Protein AF-A0A7D9DJG1-F1 (afdb_monomer_lite)

pLDDT: mean 78.6, std 22.49, range [24.86, 97.5]

Structure (mmCIF, N/CA/C/O backbone):
data_AF-A0A7D9DJG1-F1
#
_entry.id   AF-A0A7D9DJG1-F1
#
loop_
_atom_site.group_PDB
_atom_site.id
_atom_site.type_symbol
_atom_site.label_atom_id
_atom_site.label_alt_id
_atom_site.label_comp_id
_atom_site.label_asym_id
_atom_site.label_entity_id
_atom_site.label_seq_id
_atom_site.pdbx_PDB_ins_code
_atom_site.Cartn_x
_atom_site.Cartn_y
_atom_site.Cartn_z
_atom_site.occupancy
_atom_site.B_iso_or_equiv
_atom_site.auth_seq_id
_atom_site.auth_comp_id
_atom_site.auth_asym_id
_atom_site.auth_atom_id
_atom_site.pdbx_PDB_model_num
ATOM 1 N N . TYR A 1 1 ? -17.804 -31.575 -12.311 1.00 29.69 1 TYR A N 1
ATOM 2 C CA . TYR A 1 1 ? -19.152 -31.362 -12.869 1.00 29.69 1 TYR A CA 1
ATOM 3 C C . TYR A 1 1 ? -19.314 -29.884 -13.194 1.00 29.69 1 TYR A C 1
ATOM 5 O O . TYR A 1 1 ? -19.499 -29.089 -12.286 1.00 29.69 1 TYR A O 1
ATOM 13 N N . LEU A 1 2 ? -19.119 -29.508 -14.461 1.00 24.89 2 LEU A N 1
ATOM 14 C CA . LEU A 1 2 ? -19.296 -28.140 -14.960 1.00 24.89 2 LEU A CA 1
ATOM 15 C C . LEU A 1 2 ? -20.731 -28.009 -15.484 1.00 24.89 2 LEU A C 1
ATOM 17 O O . LEU A 1 2 ? -21.152 -28.823 -16.303 1.00 24.89 2 LEU A O 1
ATOM 21 N N . LEU A 1 3 ? -21.483 -27.028 -14.983 1.00 26.78 3 LEU A N 1
ATOM 22 C CA . LEU A 1 3 ? -22.824 -26.712 -15.482 1.00 26.78 3 LEU A CA 1
ATOM 23 C C . LEU A 1 3 ? -22.729 -25.879 -16.775 1.00 26.78 3 LEU A C 1
ATOM 25 O O . LEU A 1 3 ? -21.839 -25.031 -16.878 1.00 26.78 3 LEU A O 1
ATOM 29 N N . PRO A 1 4 ? -23.626 -26.092 -17.754 1.00 26.52 4 PRO A N 1
ATOM 30 C CA . PRO A 1 4 ? -23.592 -25.388 -19.031 1.00 26.52 4 PRO A CA 1
ATOM 31 C C . PRO A 1 4 ? -24.077 -23.934 -18.915 1.00 26.52 4 PRO A C 1
ATOM 33 O O . PRO A 1 4 ? -25.038 -23.624 -18.212 1.00 26.52 4 PRO A O 1
ATOM 36 N N . TYR A 1 5 ? -23.406 -23.051 -19.653 1.00 37.41 5 TYR A N 1
ATOM 37 C CA . TYR A 1 5 ? -23.736 -21.635 -19.818 1.00 37.41 5 TYR A CA 1
ATOM 38 C C . TYR A 1 5 ? -24.946 -21.456 -20.750 1.00 37.41 5 TYR A C 1
ATOM 40 O O . TYR A 1 5 ? -24.960 -21.996 -21.855 1.00 37.41 5 TYR A O 1
ATOM 48 N N . VAL A 1 6 ? -25.938 -20.666 -20.324 1.00 30.53 6 VAL A N 1
ATOM 49 C CA . VAL A 1 6 ? -27.094 -20.262 -21.144 1.00 30.53 6 VAL A CA 1
ATOM 50 C C . VAL A 1 6 ? -26.985 -18.756 -21.429 1.00 30.53 6 VAL A C 1
ATOM 52 O O . VAL A 1 6 ? -27.012 -17.969 -20.481 1.00 30.53 6 VAL A O 1
ATOM 55 N N . PRO A 1 7 ? -26.853 -18.315 -22.695 1.00 31.42 7 PRO A N 1
ATOM 56 C CA . PRO A 1 7 ? -26.742 -16.898 -23.016 1.00 31.42 7 PRO A CA 1
ATOM 57 C C . PRO A 1 7 ? -28.102 -16.193 -22.942 1.00 31.42 7 PRO A C 1
ATOM 59 O O . PRO A 1 7 ? -29.083 -16.622 -23.550 1.00 31.42 7 PRO A O 1
ATOM 62 N N . HIS A 1 8 ? -28.143 -15.066 -22.231 1.00 28.67 8 HIS A N 1
ATOM 63 C CA . HIS A 1 8 ? -29.299 -14.175 -22.167 1.00 28.67 8 HIS A CA 1
ATOM 64 C C . HIS A 1 8 ? -29.380 -13.351 -23.465 1.00 28.67 8 HIS A C 1
ATOM 66 O O . HIS A 1 8 ? -28.460 -12.596 -23.780 1.00 28.67 8 HIS A O 1
ATOM 72 N N . LYS A 1 9 ? -30.470 -13.476 -24.234 1.00 29.42 9 LYS A N 1
ATOM 73 C CA . LYS A 1 9 ? -30.751 -12.570 -25.361 1.00 29.42 9 LYS A CA 1
ATOM 74 C C . LYS A 1 9 ? -31.277 -11.243 -24.806 1.00 29.42 9 LYS A C 1
ATOM 76 O O . LYS A 1 9 ? -32.285 -11.237 -24.104 1.00 29.42 9 LYS A O 1
ATOM 81 N N . HIS A 1 10 ? -30.589 -10.143 -25.099 1.00 33.50 10 HIS A N 1
ATOM 82 C CA . HIS A 1 10 ? -31.101 -8.790 -24.886 1.00 33.50 10 HIS A CA 1
ATOM 83 C C . HIS A 1 10 ? -31.910 -8.373 -26.121 1.00 33.50 10 HIS A C 1
ATOM 85 O O . HIS A 1 10 ? -31.351 -8.220 -27.205 1.00 33.50 10 HIS A O 1
ATOM 91 N N . GLU A 1 11 ? -33.221 -8.193 -25.966 1.00 32.31 11 GLU A N 1
ATOM 92 C CA . GLU A 1 11 ? -34.047 -7.502 -26.957 1.00 32.31 11 GLU A CA 1
ATOM 93 C C . GLU A 1 11 ? -33.915 -5.989 -26.740 1.00 32.31 11 GLU A C 1
ATOM 95 O O . GLU A 1 11 ? -34.348 -5.445 -25.725 1.00 32.31 11 GLU A O 1
ATOM 100 N N . ASN A 1 12 ? -33.280 -5.304 -27.692 1.00 34.22 12 ASN A N 1
ATOM 101 C CA . ASN A 1 12 ? -33.187 -3.849 -27.713 1.00 34.22 12 ASN A CA 1
ATOM 102 C C . ASN A 1 12 ? -34.526 -3.256 -28.174 1.00 34.22 12 ASN A C 1
ATOM 104 O O . ASN A 1 12 ? -34.791 -3.190 -29.373 1.00 34.22 12 ASN A O 1
ATOM 108 N N . LYS A 1 13 ? -35.353 -2.777 -27.240 1.00 31.12 13 LYS A N 1
ATOM 109 C CA . LYS A 1 13 ? -36.373 -1.765 -27.548 1.00 31.12 13 LYS A CA 1
ATOM 110 C C . LYS A 1 13 ? -35.755 -0.385 -27.348 1.00 31.12 13 LYS A C 1
ATOM 112 O O . LYS A 1 13 ? -35.479 0.023 -26.225 1.00 31.12 13 LYS A O 1
ATOM 117 N N . ILE A 1 14 ? -35.495 0.296 -28.459 1.00 33.28 14 ILE A N 1
ATOM 118 C CA . ILE A 1 14 ? -35.100 1.704 -28.489 1.00 33.28 14 ILE A CA 1
ATOM 119 C C . ILE A 1 14 ? -36.397 2.511 -28.373 1.00 33.28 14 ILE A C 1
ATOM 121 O O . ILE A 1 14 ? -37.194 2.513 -29.305 1.00 33.28 14 ILE A O 1
ATOM 125 N N . GLU A 1 15 ? -36.633 3.155 -27.23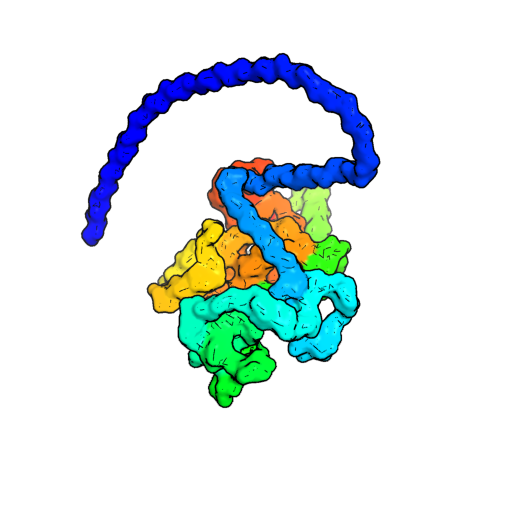1 1.00 34.03 15 GLU A N 1
ATOM 126 C CA . GLU A 1 15 ? -37.648 4.208 -27.122 1.00 34.03 15 GLU A CA 1
ATOM 127 C C . GLU A 1 15 ? -36.984 5.566 -27.378 1.00 34.03 15 GLU A C 1
ATOM 129 O O . GLU A 1 15 ? -35.978 5.911 -26.752 1.00 34.03 15 GLU A O 1
ATOM 134 N N . GLU A 1 16 ? -37.528 6.321 -28.332 1.00 30.03 16 GLU A N 1
ATOM 135 C CA . GLU A 1 16 ? -37.067 7.666 -28.677 1.00 30.03 16 GLU A CA 1
ATOM 136 C C . GLU A 1 16 ? -37.348 8.673 -27.542 1.00 30.03 16 GLU A C 1
ATOM 138 O O . GLU A 1 16 ? -38.399 8.613 -26.892 1.00 30.03 16 GLU A O 1
ATOM 143 N N . PRO A 1 17 ? -36.439 9.632 -27.284 1.00 34.03 17 PRO A N 1
ATOM 144 C CA . PRO A 1 17 ? -36.589 10.570 -26.180 1.00 34.03 17 PRO A CA 1
ATOM 145 C C . PRO A 1 17 ? -37.624 11.661 -26.493 1.00 34.03 17 PRO A C 1
ATOM 147 O O . PRO A 1 17 ? -37.499 12.409 -27.462 1.00 34.03 17 PRO A O 1
ATOM 150 N N . LYS A 1 18 ? -38.621 11.806 -25.610 1.00 31.19 18 LYS A N 1
ATOM 151 C CA . LYS A 1 18 ? -39.582 12.919 -25.626 1.00 31.19 18 LYS A CA 1
ATOM 152 C C . LYS A 1 18 ? -38.880 14.245 -25.316 1.00 31.19 18 LYS A C 1
ATOM 154 O O . LYS A 1 18 ? -38.265 14.400 -24.260 1.00 31.19 18 LYS A O 1
ATOM 159 N N . VAL A 1 19 ? -39.022 15.210 -26.222 1.00 29.33 19 VAL A N 1
ATOM 160 C CA . VAL A 1 19 ? -38.625 16.610 -26.032 1.00 29.33 19 VAL A CA 1
ATOM 161 C C . VAL A 1 19 ? -39.620 17.267 -25.072 1.00 29.33 19 VAL A C 1
ATOM 163 O O . VAL A 1 19 ? -40.818 17.279 -25.337 1.00 29.33 19 VAL A O 1
ATOM 166 N N . LEU A 1 20 ? -39.133 17.787 -23.944 1.00 30.36 20 LEU A N 1
ATOM 167 C CA . LEU A 1 20 ? -39.922 18.599 -23.015 1.00 30.36 20 LEU A CA 1
ATOM 168 C C . LEU A 1 20 ? -39.649 20.079 -23.308 1.00 30.36 20 LEU A C 1
ATOM 170 O O . LEU A 1 20 ? -38.546 20.571 -23.062 1.00 30.36 20 LEU A O 1
ATOM 174 N N . GLU A 1 21 ? -40.649 20.767 -23.858 1.00 27.06 21 GLU A N 1
ATOM 175 C CA . GLU A 1 21 ? -40.646 22.218 -24.053 1.00 27.06 21 GLU A CA 1
ATOM 176 C C . GLU A 1 21 ? -40.625 22.948 -22.701 1.00 27.06 21 GLU A C 1
ATOM 178 O O . GLU A 1 21 ? -41.315 22.570 -21.753 1.00 27.06 21 GLU A O 1
ATOM 183 N N . ARG A 1 22 ? -39.808 24.004 -22.606 1.00 26.47 22 ARG A N 1
ATOM 184 C CA . ARG A 1 22 ? -39.780 24.921 -21.461 1.00 26.47 22 ARG A CA 1
ATOM 185 C C . ARG A 1 22 ? -40.736 26.078 -21.723 1.00 26.47 22 ARG A C 1
ATOM 187 O O . ARG A 1 22 ? -40.461 26.903 -22.590 1.00 26.47 22 ARG A O 1
ATOM 194 N N . THR A 1 23 ? -41.792 26.176 -20.929 1.00 24.86 23 THR A N 1
ATOM 195 C CA . THR A 1 23 ? -42.553 27.413 -20.756 1.00 24.86 23 THR A CA 1
ATOM 196 C C . THR A 1 23 ? -41.739 28.400 -19.917 1.00 24.86 23 THR A C 1
ATOM 198 O O . THR A 1 23 ? -41.127 28.039 -18.909 1.00 24.86 23 THR A O 1
ATOM 201 N N . VAL A 1 24 ? -41.677 29.645 -20.386 1.00 27.38 24 VAL A N 1
ATOM 202 C CA . VAL A 1 24 ? -41.090 30.786 -19.680 1.00 27.38 24 VAL A CA 1
ATOM 203 C C . VAL A 1 24 ? -42.248 31.526 -19.024 1.00 27.38 24 VAL A C 1
ATOM 205 O O . VAL A 1 24 ? -43.113 32.030 -19.731 1.00 27.38 24 VAL A O 1
ATOM 208 N N . GLU A 1 25 ? -42.264 31.587 -17.696 1.00 26.92 25 GLU A N 1
ATOM 209 C CA . GLU A 1 25 ? -43.099 32.536 -16.959 1.00 26.92 25 GLU A CA 1
ATOM 210 C C . GLU A 1 25 ? -42.186 33.511 -16.213 1.00 26.92 25 GLU A C 1
ATOM 212 O O . GLU A 1 25 ? -41.344 33.123 -15.399 1.00 26.92 25 GLU A O 1
ATOM 217 N N . GLU A 1 26 ? -42.331 34.787 -16.564 1.00 27.72 26 GLU A N 1
ATOM 218 C CA . GLU A 1 26 ? -41.804 35.938 -15.842 1.00 27.72 26 GLU A CA 1
ATOM 219 C C . GLU A 1 26 ? -42.685 36.230 -14.627 1.00 27.72 26 GLU A C 1
ATOM 221 O O . GLU A 1 26 ? -43.899 36.332 -14.772 1.00 27.72 26 GLU A O 1
ATOM 226 N N . SER A 1 27 ? -42.077 36.495 -13.467 1.00 27.39 27 SER A N 1
ATOM 227 C CA . SER A 1 27 ? -42.600 37.509 -12.539 1.00 27.39 27 SER A CA 1
ATOM 228 C C . SER A 1 27 ? -41.648 37.785 -11.372 1.00 27.39 27 SER A C 1
ATOM 230 O O . SER A 1 27 ? -41.268 36.866 -10.650 1.00 27.39 27 SER A O 1
ATOM 232 N N . GLY A 1 28 ? -41.385 39.076 -11.136 1.00 25.86 28 GLY A N 1
ATOM 233 C CA . GLY A 1 28 ? -41.349 39.647 -9.785 1.00 25.86 28 GLY A CA 1
ATOM 234 C C . GLY A 1 28 ? -39.977 39.838 -9.142 1.00 25.86 28 GLY A C 1
ATOM 235 O O . GLY A 1 28 ? -39.525 39.000 -8.371 1.00 25.86 28 GLY A O 1
ATOM 236 N N . ILE A 1 29 ? -39.364 40.997 -9.387 1.00 25.97 29 ILE A N 1
ATOM 237 C CA . ILE A 1 29 ? -38.282 41.552 -8.565 1.00 25.97 29 ILE A CA 1
ATOM 238 C C . ILE A 1 29 ? -38.901 42.132 -7.288 1.00 25.97 29 ILE A C 1
ATOM 240 O O . ILE A 1 29 ? -39.724 43.041 -7.374 1.00 25.97 29 ILE A O 1
ATOM 244 N N . VAL A 1 30 ? -38.462 41.651 -6.125 1.00 27.95 30 VAL A N 1
ATOM 245 C CA . VAL A 1 30 ? -38.465 42.411 -4.866 1.00 27.95 30 VAL A CA 1
ATOM 246 C C . VAL A 1 30 ? -37.132 42.121 -4.173 1.00 27.95 30 VAL A C 1
ATOM 248 O O . VAL A 1 30 ? -36.794 40.964 -3.928 1.00 27.95 30 VAL A O 1
ATOM 251 N N . GLU A 1 31 ? -36.346 43.170 -3.950 1.00 29.70 31 GLU A N 1
ATOM 252 C CA . GLU A 1 31 ? -35.046 43.136 -3.278 1.00 29.70 31 GLU A CA 1
ATOM 253 C C . GLU A 1 31 ? -35.225 42.979 -1.762 1.00 29.70 31 GLU A C 1
ATOM 255 O O . GLU A 1 31 ? -36.010 43.722 -1.178 1.00 29.70 31 GLU A O 1
ATOM 260 N N . ASP A 1 32 ? -34.463 42.080 -1.123 1.00 25.64 32 ASP A N 1
ATOM 261 C CA . ASP A 1 32 ? -33.950 42.321 0.232 1.00 25.64 32 ASP A CA 1
ATOM 262 C C . ASP A 1 32 ? -32.698 41.464 0.550 1.00 25.64 32 ASP A C 1
ATOM 264 O O . ASP A 1 32 ? -32.402 40.467 -0.107 1.00 25.64 32 ASP A O 1
ATOM 268 N N . HIS A 1 33 ? -31.933 41.931 1.530 1.00 28.69 33 HIS A N 1
ATOM 269 C CA . HIS A 1 33 ? -30.490 41.843 1.754 1.00 28.69 33 HIS A CA 1
ATOM 270 C C . HIS A 1 33 ? -29.747 40.481 1.833 1.00 28.69 33 HIS A C 1
ATOM 272 O O . HIS A 1 33 ? -30.186 39.512 2.438 1.00 28.69 33 HIS A O 1
ATOM 278 N N . ASN A 1 34 ? -28.496 40.529 1.334 1.00 37.56 34 ASN A N 1
ATOM 279 C CA . ASN A 1 34 ? -27.271 39.827 1.769 1.00 37.56 34 ASN A CA 1
ATOM 280 C C . ASN A 1 34 ? -27.344 38.331 2.140 1.00 37.56 34 ASN A C 1
ATOM 282 O O . ASN A 1 34 ? -27.485 37.987 3.304 1.00 37.56 34 ASN A O 1
ATOM 286 N N . GLU A 1 35 ? -27.005 37.465 1.179 1.00 33.94 35 GLU A N 1
ATOM 287 C CA . GLU A 1 35 ? -26.060 36.344 1.341 1.00 33.94 35 GLU A CA 1
ATOM 288 C C . GLU A 1 35 ? -25.738 35.771 -0.056 1.00 33.94 35 GLU A C 1
ATOM 290 O O . GLU A 1 35 ? -26.622 35.367 -0.809 1.00 33.94 35 GLU A O 1
ATOM 295 N N . GLY A 1 36 ? -24.463 35.789 -0.465 1.00 34.81 36 GLY A N 1
ATOM 296 C CA . GLY A 1 36 ? -24.057 35.298 -1.788 1.00 34.81 36 GLY A CA 1
ATOM 297 C C . GLY A 1 36 ? -24.370 33.802 -1.973 1.00 34.81 36 GLY A C 1
ATOM 298 O O . GLY A 1 36 ? -24.248 33.029 -1.021 1.00 34.81 36 GLY A O 1
ATOM 299 N N . PRO A 1 37 ? -24.730 33.336 -3.187 1.00 33.91 37 PRO A N 1
ATOM 300 C CA . PRO A 1 37 ? -25.183 31.965 -3.373 1.00 33.91 37 PRO A CA 1
ATOM 301 C C . PRO A 1 37 ? -24.062 30.963 -3.075 1.00 33.91 37 PRO A C 1
ATOM 303 O O . PRO A 1 37 ? -22.993 30.975 -3.697 1.00 33.91 37 PRO A O 1
ATOM 306 N N . LEU A 1 38 ? -24.334 30.044 -2.144 1.00 43.25 38 LEU A N 1
ATOM 307 C CA . LEU A 1 38 ? -23.507 28.872 -1.863 1.00 43.25 38 LEU A CA 1
ATOM 308 C C . LEU A 1 38 ? -23.189 28.145 -3.179 1.00 43.25 38 LEU A C 1
ATOM 310 O O . LEU A 1 38 ? -24.066 27.562 -3.821 1.00 43.25 38 LEU A O 1
ATOM 314 N N . ARG A 1 39 ? -21.912 28.162 -3.590 1.00 36.56 39 ARG A N 1
ATOM 315 C CA . ARG A 1 39 ? -21.419 27.429 -4.767 1.00 36.56 39 ARG A CA 1
ATOM 316 C C . ARG A 1 39 ? -21.864 25.963 -4.685 1.00 36.56 39 ARG A C 1
ATOM 318 O O . ARG A 1 39 ? -21.299 25.185 -3.911 1.00 36.56 39 ARG A O 1
ATOM 325 N N . LYS A 1 40 ? -22.829 25.556 -5.521 1.00 44.16 40 LYS A N 1
ATOM 326 C CA . LYS A 1 40 ? -23.222 24.145 -5.672 1.00 44.16 40 LYS A CA 1
ATOM 327 C C . LYS A 1 40 ? -21.980 23.325 -6.035 1.00 44.16 40 LYS A C 1
ATOM 329 O O . LYS A 1 40 ? -21.373 23.512 -7.092 1.00 44.16 40 LYS A O 1
ATOM 334 N N . LYS A 1 41 ? -21.568 22.419 -5.140 1.00 51.81 41 LYS A N 1
ATOM 335 C CA . LYS A 1 41 ? -20.462 21.483 -5.390 1.00 51.81 41 LYS A CA 1
ATOM 336 C C . LYS A 1 41 ? -20.821 20.622 -6.601 1.00 51.81 41 LYS A C 1
ATOM 338 O O . LYS A 1 41 ? -21.720 19.794 -6.505 1.00 51.81 41 LYS A O 1
ATOM 343 N N . ARG A 1 42 ? -20.093 20.795 -7.711 1.00 53.62 42 ARG A N 1
ATOM 344 C CA . ARG A 1 42 ? -20.223 19.954 -8.913 1.00 53.62 42 ARG A CA 1
ATOM 345 C C . ARG A 1 42 ? -20.171 18.474 -8.528 1.00 53.62 42 ARG A C 1
ATOM 347 O O . ARG A 1 42 ? -19.255 18.042 -7.823 1.00 53.62 42 ARG A O 1
ATOM 354 N N . GLU A 1 43 ? -21.147 17.707 -8.990 1.00 53.34 43 GLU A N 1
ATOM 355 C CA . GLU A 1 43 ? -21.181 16.261 -8.798 1.00 53.34 43 GLU A CA 1
ATOM 356 C C . GLU A 1 43 ? -20.030 15.614 -9.577 1.00 53.34 43 GLU A C 1
ATOM 358 O O . GLU A 1 43 ? -19.857 15.843 -10.773 1.00 53.34 43 GLU A O 1
ATOM 363 N N . ARG A 1 44 ? -19.192 14.848 -8.873 1.00 56.41 44 ARG A N 1
ATOM 364 C CA . ARG A 1 44 ? -18.038 14.121 -9.419 1.00 56.41 44 ARG A CA 1
ATOM 365 C C . ARG A 1 44 ? -18.241 12.625 -9.166 1.00 56.41 44 ARG A C 1
ATOM 367 O O . ARG A 1 44 ? -18.770 12.271 -8.112 1.00 56.41 44 ARG A O 1
ATOM 374 N N . GLY A 1 45 ? -17.769 11.783 -10.086 1.00 61.50 45 GLY A N 1
ATOM 375 C CA . GLY A 1 45 ? -17.878 10.317 -10.030 1.00 61.50 45 GLY A CA 1
ATOM 376 C C . GLY A 1 45 ? -18.903 9.742 -11.017 1.00 61.50 45 GLY A C 1
ATOM 377 O O . GLY A 1 45 ? -19.746 10.474 -11.530 1.00 61.50 45 GLY A O 1
ATOM 378 N N . MET A 1 46 ? -18.809 8.435 -11.292 1.00 60.56 46 MET A N 1
ATOM 379 C CA . MET A 1 46 ? -19.691 7.724 -12.236 1.00 60.56 46 MET A CA 1
ATOM 380 C C . MET A 1 46 ? -21.135 7.586 -11.727 1.00 60.56 46 MET A C 1
ATOM 382 O O . MET A 1 46 ? -22.068 7.654 -12.518 1.00 60.56 46 MET A O 1
ATOM 386 N N . ASN A 1 47 ? -21.342 7.483 -10.410 1.00 57.06 47 ASN A N 1
ATOM 387 C CA . ASN A 1 47 ? -22.668 7.272 -9.818 1.00 57.06 47 ASN A CA 1
ATOM 388 C C . ASN A 1 47 ? -23.256 8.572 -9.260 1.00 57.06 47 ASN A C 1
ATOM 390 O O . ASN A 1 47 ? -23.248 8.798 -8.048 1.00 57.06 47 ASN A O 1
ATOM 394 N N . LYS A 1 48 ? -23.765 9.428 -10.153 1.00 61.16 48 LYS A N 1
ATOM 395 C CA . LYS A 1 48 ? -24.409 10.709 -9.795 1.00 61.16 48 LYS A CA 1
ATOM 396 C C . LYS A 1 48 ? -25.771 10.531 -9.107 1.00 61.16 48 LYS A C 1
ATOM 398 O O . LYS A 1 48 ? -26.120 11.332 -8.255 1.00 61.16 48 LYS A O 1
ATOM 403 N N . ASN A 1 49 ? -26.469 9.426 -9.380 1.00 70.44 49 ASN A N 1
ATOM 404 C CA . ASN A 1 49 ? -27.785 9.115 -8.798 1.00 70.44 49 ASN A CA 1
ATOM 405 C C . ASN A 1 49 ? -27.719 8.450 -7.412 1.00 70.44 49 ASN A C 1
ATOM 407 O O . ASN A 1 49 ? -28.752 8.101 -6.846 1.00 70.44 49 ASN A O 1
ATOM 411 N N . ARG A 1 50 ? -26.521 8.228 -6.849 1.00 66.94 50 ARG A N 1
ATOM 412 C CA . ARG A 1 50 ? -26.405 7.655 -5.504 1.00 66.94 50 ARG A CA 1
ATOM 413 C C . ARG A 1 50 ? -26.801 8.728 -4.480 1.00 66.94 50 ARG A C 1
ATOM 415 O O . ARG A 1 50 ? -26.109 9.749 -4.428 1.00 66.94 50 ARG A O 1
ATOM 422 N N . PRO A 1 51 ? -27.827 8.508 -3.634 1.00 64.12 51 PRO A N 1
ATOM 423 C CA . PRO A 1 51 ? -28.185 9.469 -2.600 1.00 64.12 51 PRO A CA 1
ATOM 424 C C . PRO A 1 51 ? -26.965 9.733 -1.715 1.00 64.12 51 PRO A C 1
ATOM 426 O O . PRO A 1 51 ? -26.371 8.818 -1.134 1.00 64.12 51 PRO A O 1
ATOM 429 N N . ARG A 1 52 ? -26.534 10.997 -1.662 1.00 59.62 52 ARG A N 1
ATOM 430 C CA . ARG A 1 52 ? -25.486 11.421 -0.736 1.00 59.62 52 ARG A CA 1
ATOM 431 C C . ARG A 1 52 ? -26.121 11.527 0.636 1.00 59.62 52 ARG A C 1
ATOM 433 O O . ARG A 1 52 ? -26.813 12.502 0.909 1.00 59.62 52 ARG A O 1
ATOM 440 N N . ASN A 1 53 ? -25.837 10.566 1.508 1.00 59.09 53 ASN A N 1
ATOM 441 C CA . ASN A 1 53 ? -26.065 10.797 2.926 1.00 59.09 53 ASN A CA 1
ATOM 442 C C . ASN A 1 53 ? -25.235 12.025 3.329 1.00 59.09 53 ASN A C 1
ATOM 444 O O . ASN A 1 53 ? -24.021 12.030 3.074 1.00 59.09 53 ASN A O 1
ATOM 448 N N . PRO A 1 54 ? -25.853 13.079 3.896 1.00 59.41 54 PRO A N 1
ATOM 449 C CA . PRO A 1 54 ? -25.097 14.199 4.423 1.00 59.41 54 PRO A CA 1
ATOM 450 C C . PRO A 1 54 ? -24.083 13.635 5.411 1.00 59.41 54 PRO A C 1
ATOM 452 O O . PRO A 1 54 ? -24.417 12.803 6.257 1.00 59.41 54 PRO A O 1
ATOM 455 N N . ASN A 1 55 ? -22.817 14.028 5.261 1.00 59.12 55 ASN A N 1
ATOM 456 C CA . ASN A 1 55 ? -21.812 13.640 6.236 1.00 59.12 55 ASN A CA 1
ATOM 457 C C . ASN A 1 55 ? -22.272 14.227 7.577 1.00 59.12 55 ASN A C 1
ATOM 459 O O . ASN A 1 55 ? -22.401 15.452 7.651 1.00 59.12 55 ASN A O 1
ATOM 463 N N . PRO A 1 56 ? -22.554 13.406 8.606 1.00 62.56 56 PRO A N 1
ATOM 464 C CA . PRO A 1 56 ? -22.980 13.932 9.892 1.00 62.56 56 PRO A CA 1
ATOM 465 C C . PRO A 1 56 ? -21.921 14.909 10.399 1.00 62.56 56 PRO A C 1
ATOM 467 O O . PRO A 1 56 ? -20.722 14.675 10.190 1.00 62.56 56 PRO A O 1
ATOM 470 N N . SER A 1 57 ? -22.372 15.999 11.028 1.00 72.88 57 SER A N 1
ATOM 471 C CA . SER A 1 57 ? -21.482 17.017 11.585 1.00 72.88 57 SER A CA 1
ATOM 472 C C . SER A 1 57 ? -20.392 16.344 12.413 1.00 72.88 57 SER A C 1
ATOM 474 O O . SER A 1 57 ? -20.669 15.446 13.214 1.00 72.88 57 SER A O 1
ATOM 476 N N . GLY A 1 58 ? -19.142 16.764 12.212 1.00 76.62 58 GLY A N 1
ATOM 477 C CA . GLY A 1 58 ? -18.026 16.245 12.997 1.00 76.62 58 GLY A CA 1
ATOM 478 C C . GLY A 1 58 ? -18.246 16.464 14.496 1.00 76.62 58 GLY A C 1
ATOM 479 O O . GLY A 1 58 ? -17.828 15.627 15.289 1.00 76.62 58 GLY A O 1
ATOM 480 N N . LYS A 1 59 ? -19.003 17.505 14.870 1.00 81.06 59 LYS A N 1
ATOM 481 C CA . LYS A 1 59 ? -19.370 17.833 16.252 1.00 81.06 59 LYS A CA 1
ATOM 482 C C . LYS A 1 59 ? -20.231 16.767 16.941 1.00 81.06 59 LYS A C 1
ATOM 484 O O . LYS A 1 59 ? -20.247 16.733 18.158 1.00 81.06 59 LYS A O 1
ATOM 489 N N . ASN A 1 60 ? -20.846 15.837 16.209 1.00 82.38 60 ASN A N 1
ATOM 490 C CA . ASN A 1 60 ? -21.564 14.702 16.813 1.00 82.38 60 ASN A CA 1
ATOM 491 C C . ASN A 1 60 ? -20.650 13.481 17.032 1.00 82.38 60 ASN A C 1
ATOM 493 O O . ASN A 1 60 ? -21.109 12.416 17.433 1.00 82.38 60 ASN A O 1
ATOM 497 N N . LYS A 1 61 ? -19.355 13.592 16.714 1.00 84.12 61 LYS A N 1
ATOM 498 C CA . LYS A 1 61 ? -18.359 12.530 16.879 1.00 84.12 61 LYS A CA 1
ATOM 499 C C . LYS A 1 61 ? -17.284 12.998 17.850 1.00 84.12 61 LYS A C 1
ATOM 501 O O . LYS A 1 61 ? -16.773 14.110 17.722 1.00 84.12 61 LYS A O 1
ATOM 506 N N . ILE A 1 62 ? -16.901 12.128 18.782 1.00 87.25 62 ILE A N 1
ATOM 507 C CA . ILE A 1 62 ? -15.828 12.422 19.733 1.00 87.25 62 ILE A CA 1
ATOM 508 C C . ILE A 1 62 ? -14.486 12.593 19.008 1.00 87.25 62 ILE A C 1
ATOM 510 O O . ILE A 1 62 ? -14.135 11.834 18.098 1.00 87.25 62 ILE A O 1
ATOM 514 N N . CYS A 1 63 ? -13.716 13.596 19.414 1.00 87.38 63 CYS A N 1
ATOM 515 C CA . CYS A 1 63 ? -12.347 13.784 18.969 1.00 87.38 63 CYS A CA 1
ATOM 516 C C . CYS A 1 63 ? -11.466 12.681 19.556 1.00 87.38 63 CYS A C 1
ATOM 518 O O . CYS A 1 63 ? -11.217 12.644 20.759 1.00 87.38 63 CYS A O 1
ATOM 520 N N . ARG A 1 64 ? -10.946 11.800 18.699 1.00 82.94 64 ARG A N 1
ATOM 521 C CA . ARG A 1 64 ? -10.119 10.667 19.138 1.00 82.94 64 ARG A CA 1
ATOM 522 C C . ARG A 1 64 ? -8.837 11.103 19.854 1.00 82.94 64 ARG A C 1
ATOM 524 O O . ARG A 1 64 ? -8.505 10.523 20.873 1.00 82.94 64 ARG A O 1
ATOM 531 N N . LYS A 1 65 ? -8.168 12.156 19.363 1.00 84.62 65 LYS A N 1
ATOM 532 C CA . LYS A 1 65 ? -6.957 12.701 20.003 1.00 84.62 65 LYS A CA 1
ATOM 533 C C . LYS A 1 65 ? -7.243 13.237 21.406 1.00 84.62 65 LYS A C 1
ATOM 535 O O . LYS A 1 65 ? -6.486 12.956 22.321 1.00 84.62 65 LYS A O 1
ATOM 540 N N . PHE A 1 66 ? -8.342 13.972 21.570 1.00 87.25 66 PHE A N 1
ATOM 541 C CA . PHE A 1 66 ? -8.743 14.486 22.878 1.00 87.25 66 PHE A CA 1
ATOM 542 C C . PHE A 1 66 ? -9.118 13.352 23.834 1.00 87.25 66 PHE A C 1
ATOM 544 O O . PHE A 1 66 ? -8.674 13.344 24.972 1.00 87.25 66 PHE A O 1
ATOM 551 N N . LEU A 1 67 ? -9.878 12.364 23.355 1.00 83.06 67 LEU A N 1
ATOM 552 C CA . LEU A 1 67 ? -10.260 11.199 24.153 1.00 83.06 67 LEU A CA 1
ATOM 553 C C . LEU A 1 67 ? -9.044 10.386 24.628 1.00 83.06 67 LEU A C 1
ATOM 555 O O . LEU A 1 67 ? -9.079 9.809 25.708 1.00 83.06 67 LEU A O 1
ATOM 559 N N . GLU A 1 68 ? -7.993 10.321 23.813 1.00 78.00 68 GLU A N 1
ATOM 560 C CA . GLU A 1 68 ? -6.795 9.522 24.079 1.00 78.00 68 GLU A CA 1
ATOM 561 C C . GLU A 1 68 ? -5.751 10.264 24.925 1.00 78.00 68 GLU A C 1
ATOM 563 O O . GLU A 1 68 ? -5.191 9.680 25.846 1.00 78.00 68 GLU A O 1
ATOM 568 N N . TYR A 1 69 ? -5.514 11.552 24.654 1.00 81.81 69 TYR A N 1
ATOM 569 C CA . TYR A 1 69 ? -4.439 12.334 25.284 1.00 81.81 69 TYR A CA 1
ATOM 570 C C . TYR A 1 69 ? -4.934 13.436 26.231 1.00 81.81 69 TYR A C 1
ATOM 572 O O . TYR A 1 69 ? -4.128 14.211 26.743 1.00 81.81 69 TYR A O 1
ATOM 580 N N . GLY A 1 70 ? -6.250 13.606 26.389 1.00 84.19 70 GLY A N 1
ATOM 581 C CA . GLY A 1 70 ? -6.861 14.730 27.114 1.00 84.19 70 GLY A CA 1
ATOM 582 C C . GLY A 1 70 ? -6.672 16.097 26.444 1.00 84.19 70 GLY A C 1
ATOM 583 O O . GLY A 1 70 ? -7.167 17.106 26.935 1.00 84.19 70 GLY A O 1
ATOM 584 N N . THR A 1 71 ? -5.953 16.159 25.319 1.00 88.62 71 THR A N 1
ATOM 585 C CA . THR A 1 71 ? -5.594 17.400 24.626 1.00 88.62 71 THR A CA 1
ATOM 586 C C . THR A 1 71 ? -5.735 17.246 23.113 1.00 88.62 71 THR A C 1
ATOM 588 O O . THR A 1 71 ? -5.623 16.160 22.541 1.00 88.62 71 THR A O 1
ATOM 591 N N . CYS A 1 72 ? -6.019 18.354 22.430 1.00 90.12 72 CYS A N 1
ATOM 592 C CA . CYS A 1 72 ? -6.175 18.390 20.983 1.00 90.12 72 CYS A CA 1
ATOM 593 C C . CYS A 1 72 ? -5.463 19.615 20.420 1.00 90.12 72 CYS A C 1
ATOM 595 O O . CYS A 1 72 ? -5.761 20.738 20.811 1.00 90.12 72 CYS A O 1
ATOM 597 N N . GLN A 1 73 ? -4.594 19.405 19.431 1.00 89.81 73 GLN A N 1
ATOM 598 C CA . GLN A 1 73 ? -3.846 20.472 18.748 1.00 89.81 73 GLN A CA 1
ATOM 599 C C . GLN A 1 73 ? -4.730 21.558 18.105 1.00 89.81 73 GLN A C 1
ATOM 601 O O . GLN A 1 73 ? -4.231 22.613 17.734 1.00 89.81 73 GLN A O 1
ATOM 606 N N . PHE A 1 74 ? -6.022 21.280 17.913 1.00 88.75 74 PHE A N 1
ATOM 607 C CA . PHE A 1 74 ? -6.978 22.217 17.327 1.00 88.75 74 PHE A CA 1
ATOM 608 C C . PHE A 1 74 ? -7.821 22.958 18.373 1.00 88.75 74 PHE A C 1
ATOM 610 O O . PHE A 1 74 ? -8.535 23.879 17.989 1.00 88.75 74 PHE A O 1
ATOM 617 N N . GLY A 1 75 ? -7.765 22.565 19.654 1.00 88.00 75 GLY A N 1
ATOM 618 C CA . GLY A 1 75 ? -8.565 23.172 20.723 1.00 88.00 75 GLY A CA 1
ATOM 619 C C . GLY A 1 75 ? -10.040 23.322 20.336 1.00 88.00 75 GLY A C 1
ATOM 620 O O . GLY A 1 75 ? -10.637 22.402 19.771 1.00 88.00 75 GLY A O 1
ATOM 621 N N . ASP A 1 76 ? -10.597 24.506 20.561 1.00 86.12 76 ASP A N 1
ATOM 622 C CA . ASP A 1 76 ? -12.004 24.827 20.278 1.00 86.12 76 ASP A CA 1
ATOM 623 C C . ASP A 1 76 ? -12.344 24.841 18.777 1.00 86.12 76 ASP A C 1
ATOM 625 O O . ASP A 1 76 ? -13.479 24.567 18.375 1.00 86.12 76 ASP A O 1
ATOM 629 N N . ASN A 1 77 ? -11.334 25.041 17.923 1.00 88.69 77 ASN A N 1
ATOM 630 C CA . ASN A 1 77 ? -11.460 24.967 16.466 1.00 88.69 77 ASN A CA 1
ATOM 631 C C . ASN A 1 77 ? -11.514 23.519 15.944 1.00 88.69 77 ASN A C 1
ATOM 633 O O . ASN A 1 77 ? -11.553 23.293 14.731 1.00 88.69 77 ASN A O 1
ATOM 637 N N . CYS A 1 78 ? -11.499 22.509 16.822 1.00 88.38 78 CYS A N 1
ATOM 638 C CA . CYS A 1 78 ? -11.624 21.124 16.395 1.00 88.38 78 CYS A CA 1
ATOM 639 C C . CYS A 1 78 ? -12.985 20.874 15.735 1.00 88.38 78 CYS A C 1
ATOM 641 O O . CYS A 1 78 ? -14.039 21.207 16.276 1.00 88.38 78 CYS A O 1
ATOM 643 N N . ASN A 1 79 ? -12.981 20.213 14.577 1.00 88.44 79 ASN A N 1
ATOM 644 C CA . ASN A 1 79 ? -14.216 19.816 13.897 1.00 88.44 79 ASN A CA 1
ATOM 645 C C . ASN A 1 79 ? -14.968 18.682 14.627 1.00 88.44 79 ASN A C 1
ATOM 647 O O . ASN A 1 79 ? -16.075 18.342 14.230 1.00 88.44 79 ASN A O 1
ATOM 651 N N . PHE A 1 80 ? -14.371 18.084 15.660 1.00 89.50 80 PHE A N 1
ATOM 652 C CA . PHE A 1 80 ? -14.942 17.008 16.473 1.00 89.50 80 PHE A CA 1
ATOM 653 C C . PHE A 1 80 ? -15.309 17.509 17.876 1.00 89.50 80 PHE A C 1
ATOM 655 O O . PHE A 1 80 ? -14.783 18.532 18.314 1.00 89.50 80 PHE A O 1
ATOM 662 N N . SER A 1 81 ? -16.203 16.808 18.578 1.00 89.06 81 SER A N 1
ATOM 663 C CA . SER A 1 81 ? -16.556 17.157 19.962 1.00 89.06 81 SER A CA 1
ATOM 664 C C . SER A 1 81 ? -15.423 16.821 20.929 1.00 89.06 81 SER A C 1
ATOM 666 O O . SER A 1 81 ? -14.791 15.771 20.801 1.00 89.06 81 SER A O 1
ATOM 668 N N . HIS A 1 82 ? -15.198 17.687 21.914 1.00 90.25 82 HIS A N 1
ATOM 669 C CA . HIS A 1 82 ? -14.415 17.385 23.119 1.00 90.25 82 HIS A CA 1
ATOM 670 C C . HIS A 1 82 ? -15.312 17.070 24.325 1.00 90.25 82 HIS A C 1
ATOM 672 O O . HIS A 1 82 ? -14.818 16.577 25.332 1.00 90.25 82 HIS A O 1
ATOM 678 N N . ASP A 1 83 ? -16.622 17.293 24.208 1.00 88.19 83 ASP A N 1
ATOM 679 C CA . ASP A 1 83 ? -17.594 16.903 25.220 1.00 88.19 83 ASP A CA 1
ATOM 680 C C . ASP A 1 83 ? -18.119 15.490 24.938 1.00 88.19 83 ASP A C 1
ATOM 682 O O . ASP A 1 83 ? -18.678 15.209 23.869 1.00 88.19 83 ASP A O 1
ATOM 686 N N . ILE A 1 84 ? -17.907 14.603 25.909 1.00 85.62 84 ILE A N 1
ATOM 687 C CA . ILE A 1 84 ? -18.335 13.206 25.873 1.00 85.62 84 ILE A CA 1
ATOM 688 C C . ILE A 1 84 ? -19.862 13.119 25.972 1.00 85.62 84 ILE A C 1
ATOM 690 O O . ILE A 1 84 ? -20.454 12.323 25.240 1.00 85.62 84 ILE A O 1
ATOM 694 N N . GLN A 1 85 ? -20.499 13.966 26.791 1.00 84.69 85 GLN A N 1
ATOM 695 C CA . GLN A 1 85 ? -21.942 13.910 27.031 1.00 84.69 85 GLN A CA 1
ATOM 696 C C . GLN A 1 85 ? -22.724 14.229 25.756 1.00 84.69 85 GLN A C 1
ATOM 698 O O . GLN A 1 85 ? -23.535 13.419 25.314 1.00 84.69 85 GLN A O 1
ATOM 703 N N . THR A 1 86 ? -22.363 15.317 25.067 1.00 84.25 86 THR A N 1
ATOM 704 C CA . THR A 1 86 ? -22.940 15.665 23.759 1.00 84.25 86 THR A CA 1
ATOM 705 C C . THR A 1 86 ? -22.848 14.509 22.754 1.00 84.25 86 THR A C 1
ATOM 707 O O . THR A 1 86 ? -23.759 14.300 21.953 1.00 84.25 86 THR A O 1
ATOM 710 N N . VAL A 1 87 ? -21.753 13.741 22.756 1.00 84.94 87 VAL A N 1
ATOM 711 C CA . VAL A 1 87 ? -21.590 12.614 21.821 1.00 84.94 87 VAL A CA 1
ATOM 712 C C . VAL A 1 87 ? -22.502 11.450 22.190 1.00 84.94 87 VAL A C 1
ATOM 714 O O . VAL A 1 87 ? -23.031 10.810 21.286 1.00 84.94 87 VAL A O 1
ATOM 717 N N . ILE A 1 88 ? -22.688 11.179 23.481 1.00 83.81 88 ILE A N 1
ATOM 718 C CA . ILE A 1 88 ? -23.575 10.125 23.986 1.00 83.81 88 ILE A CA 1
ATOM 719 C C . ILE A 1 88 ? -25.034 10.459 23.696 1.00 83.81 88 ILE A C 1
ATOM 721 O O . ILE A 1 88 ? -25.745 9.608 23.171 1.00 83.81 88 ILE A O 1
ATOM 725 N N . ASP A 1 89 ? -25.459 11.691 23.966 1.00 85.62 89 ASP A N 1
ATOM 726 C CA . ASP A 1 89 ? -26.850 12.115 23.772 1.00 85.62 89 ASP A CA 1
ATOM 727 C C . ASP A 1 89 ? -27.259 12.027 22.296 1.00 85.62 89 ASP A C 1
ATOM 729 O O . ASP A 1 89 ? -28.382 11.661 21.955 1.00 85.62 89 ASP A O 1
ATOM 733 N N . ASN A 1 90 ? -26.309 12.296 21.396 1.00 84.69 90 ASN A N 1
ATOM 734 C CA . ASN A 1 90 ? -26.495 12.174 19.953 1.00 84.69 90 ASN A CA 1
ATOM 735 C C . ASN A 1 90 ? -26.150 10.777 19.406 1.00 84.69 90 ASN A C 1
ATOM 737 O O . ASN A 1 90 ? -26.238 10.552 18.191 1.00 84.69 90 ASN A O 1
ATOM 741 N N . ARG A 1 91 ? -25.716 9.839 20.258 1.00 84.06 91 ARG A N 1
ATOM 742 C CA . ARG A 1 91 ? -25.311 8.493 19.845 1.00 84.06 91 ARG A CA 1
ATOM 743 C C . ARG A 1 91 ? -26.563 7.689 19.503 1.00 84.06 91 ARG A C 1
ATOM 745 O O . ARG A 1 91 ? -27.401 7.457 20.370 1.00 84.06 91 ARG A O 1
ATOM 752 N N . PRO A 1 92 ? -26.691 7.187 18.264 1.00 84.75 92 PRO A N 1
ATOM 753 C CA . PRO A 1 92 ? -27.790 6.293 17.943 1.00 84.75 92 PRO A CA 1
ATOM 754 C C . PRO A 1 92 ? -27.664 4.987 18.745 1.00 84.75 92 PRO A C 1
ATOM 756 O O . PRO A 1 92 ? -26.545 4.607 19.109 1.00 84.75 92 PRO A O 1
ATOM 759 N N . PRO A 1 93 ? -28.768 4.251 18.956 1.00 87.50 93 PRO A N 1
ATOM 760 C CA . PRO A 1 93 ? -28.744 3.013 19.722 1.00 87.50 93 PRO A CA 1
ATOM 761 C C . PRO A 1 93 ? -27.762 1.997 19.127 1.00 87.50 93 PRO A C 1
ATOM 763 O O . PRO A 1 93 ? -27.503 1.975 17.914 1.00 87.50 93 PRO A O 1
ATOM 766 N N . ASP A 1 94 ? -27.204 1.154 19.991 1.00 90.25 94 ASP A N 1
ATOM 767 C CA . ASP A 1 94 ? -26.349 0.054 19.557 1.00 90.25 94 ASP A CA 1
ATOM 768 C C . ASP A 1 94 ? -27.111 -0.904 18.637 1.00 90.25 94 ASP A C 1
ATOM 770 O O . ASP A 1 94 ? -28.306 -1.137 18.806 1.00 90.25 94 ASP A O 1
ATOM 774 N N . LEU A 1 95 ? -26.403 -1.429 17.637 1.00 92.00 95 LEU A N 1
ATOM 775 C CA . LEU A 1 95 ? -26.952 -2.321 16.613 1.00 92.00 95 LEU A CA 1
ATOM 776 C C . LEU A 1 95 ? -27.135 -3.757 17.121 1.00 92.00 95 LEU A C 1
ATOM 778 O O . LEU A 1 95 ? -27.793 -4.555 16.464 1.00 92.00 95 LEU A O 1
ATOM 782 N N . GLY A 1 96 ? -26.537 -4.089 18.263 1.00 90.62 96 GLY A N 1
ATOM 783 C CA . GLY A 1 96 ? -26.623 -5.398 18.891 1.00 90.62 96 GLY A CA 1
ATOM 784 C C . GLY A 1 96 ? -25.893 -5.421 20.228 1.00 90.62 96 GLY A C 1
ATOM 785 O O . GLY A 1 96 ? -25.351 -4.407 20.673 1.00 90.62 96 GLY A O 1
ATOM 786 N N . GLU A 1 97 ? -25.889 -6.588 20.860 1.00 91.38 97 GLU A N 1
ATOM 787 C CA . GLU A 1 97 ? -25.339 -6.771 22.206 1.00 91.38 97 GLU A CA 1
ATOM 788 C C . GLU A 1 97 ? -23.848 -7.103 22.197 1.00 91.38 97 GLU A C 1
ATOM 790 O O . GLU A 1 97 ? -23.140 -6.705 23.110 1.00 91.38 97 GLU A O 1
ATOM 795 N N . THR A 1 98 ? -23.361 -7.780 21.155 1.00 94.19 98 THR A N 1
ATOM 796 C CA . THR A 1 98 ? -22.002 -8.333 21.105 1.00 94.19 98 THR A CA 1
ATOM 797 C C . THR A 1 98 ? -21.108 -7.595 20.110 1.00 94.19 98 THR A C 1
ATOM 799 O O . THR A 1 98 ? -21.414 -7.495 18.919 1.00 94.19 98 THR A O 1
ATOM 802 N N . CYS A 1 99 ? -19.953 -7.136 20.573 1.00 93.88 99 CYS A N 1
ATOM 803 C CA . CYS A 1 99 ? -18.892 -6.526 19.793 1.00 93.88 99 CYS A CA 1
ATOM 804 C C . CYS A 1 99 ? -17.809 -7.557 19.465 1.00 93.88 99 CYS A C 1
ATOM 806 O O . CYS A 1 99 ? -16.944 -7.860 20.285 1.00 93.88 99 CYS A O 1
ATOM 808 N N . ILE A 1 100 ? -17.772 -8.018 18.212 1.00 91.00 100 ILE A N 1
ATOM 809 C CA . ILE A 1 100 ? -16.765 -8.987 17.741 1.00 91.00 100 ILE A CA 1
ATOM 810 C C . ILE A 1 100 ? -15.329 -8.517 18.019 1.00 91.00 100 ILE A C 1
ATOM 812 O O . ILE A 1 100 ? -14.486 -9.318 18.408 1.00 91.00 100 ILE A O 1
ATOM 816 N N . ASN A 1 101 ? -15.045 -7.213 17.904 1.00 89.50 101 ASN A N 1
ATOM 817 C CA . ASN A 1 101 ? -13.713 -6.695 18.228 1.00 89.50 101 ASN A CA 1
ATOM 818 C C . ASN A 1 101 ? -13.358 -6.893 19.711 1.00 89.50 101 ASN A C 1
ATOM 820 O O . ASN A 1 101 ? -12.231 -7.249 20.035 1.00 89.50 101 ASN A O 1
ATOM 824 N N . PHE A 1 102 ? -14.303 -6.659 20.621 1.00 92.06 102 PHE A N 1
ATOM 825 C CA . PHE A 1 102 ? -14.064 -6.856 22.047 1.00 92.06 102 PHE A CA 1
ATOM 826 C C . PHE A 1 102 ? -14.003 -8.340 22.420 1.00 92.06 102 PHE A C 1
ATOM 828 O O . PHE A 1 102 ? -13.176 -8.735 23.240 1.00 92.06 102 PHE A O 1
ATOM 835 N N . GLN A 1 103 ? -14.837 -9.174 21.800 1.00 91.94 103 GLN A N 1
ATOM 836 C CA . GLN A 1 103 ? -14.829 -10.614 22.040 1.00 91.94 103 GLN A CA 1
ATOM 837 C C . GLN A 1 103 ? -13.521 -11.261 21.603 1.00 91.94 103 GLN A C 1
ATOM 839 O O . GLN A 1 103 ? -12.904 -11.956 22.404 1.00 91.94 103 GLN A O 1
ATOM 844 N N . VAL A 1 104 ? -13.093 -10.992 20.369 1.00 87.94 104 VAL A N 1
ATOM 845 C CA . VAL A 1 104 ? -11.916 -11.632 19.774 1.00 87.94 104 VAL A CA 1
ATOM 846 C C . VAL A 1 104 ? -10.620 -11.052 20.336 1.00 87.94 104 VAL A C 1
ATOM 848 O O . VAL A 1 104 ? -9.691 -11.803 20.612 1.00 87.94 104 VAL A O 1
ATOM 851 N N . PHE A 1 105 ? -10.543 -9.731 20.528 1.00 87.69 105 PHE A N 1
ATOM 852 C CA . PHE A 1 105 ? -9.275 -9.069 20.861 1.00 87.69 105 PHE A CA 1
ATOM 853 C C . PHE A 1 105 ? -9.185 -8.589 22.307 1.00 87.69 105 PHE A C 1
ATOM 855 O O . PHE A 1 105 ? -8.119 -8.179 22.743 1.00 87.69 105 PHE A O 1
ATOM 862 N N . GLY A 1 106 ? -10.278 -8.598 23.069 1.00 90.19 106 GLY A N 1
ATOM 863 C CA . GLY A 1 106 ? -10.295 -8.128 24.456 1.00 90.19 106 GLY A CA 1
ATOM 864 C C . GLY A 1 106 ? -10.366 -6.607 24.628 1.00 90.19 106 GLY A C 1
ATOM 865 O O . GLY A 1 106 ? -10.561 -6.143 25.745 1.00 90.19 106 GLY A O 1
ATOM 866 N N . ARG A 1 107 ? -10.269 -5.815 23.552 1.00 90.81 107 ARG A N 1
ATOM 867 C CA . ARG A 1 107 ? -10.502 -4.359 23.552 1.00 90.81 107 ARG A CA 1
ATOM 868 C C . ARG A 1 107 ? -10.990 -3.906 22.179 1.00 90.81 107 ARG A C 1
ATOM 870 O O . ARG A 1 107 ? -10.439 -4.294 21.152 1.00 90.81 107 ARG A O 1
ATOM 877 N N . CYS A 1 108 ? -12.001 -3.041 22.135 1.00 90.12 108 CYS A N 1
ATOM 878 C CA . CYS A 1 108 ? -12.497 -2.494 20.872 1.00 90.12 108 CYS A CA 1
ATOM 879 C C . CYS A 1 108 ? -11.720 -1.221 20.480 1.00 90.12 108 CYS A C 1
ATOM 881 O O . CYS A 1 108 ? -11.772 -0.238 21.222 1.00 90.12 108 CYS A O 1
ATOM 883 N N . PRO A 1 109 ? -11.067 -1.144 19.303 1.00 85.81 109 PRO A N 1
ATOM 884 C CA . PRO A 1 109 ? -10.294 0.037 18.897 1.00 85.81 109 PRO A CA 1
ATOM 885 C C . PRO A 1 109 ? -11.165 1.262 18.580 1.00 85.81 109 PRO A C 1
ATOM 887 O O . PRO A 1 109 ? -10.637 2.356 18.368 1.00 85.81 109 PRO A O 1
ATOM 890 N N . TYR A 1 110 ? -12.486 1.092 18.498 1.00 86.69 110 TYR A N 1
ATOM 891 C CA . TYR A 1 110 ? -13.436 2.177 18.256 1.00 86.69 110 TYR A CA 1
ATOM 892 C C . TYR A 1 110 ? -13.973 2.803 19.548 1.00 86.69 110 TYR A C 1
ATOM 894 O O . TYR A 1 110 ? -14.459 3.932 19.493 1.00 86.69 110 TYR A O 1
ATOM 902 N N . GLY A 1 111 ? -13.869 2.115 20.694 1.00 88.75 111 GLY A N 1
ATOM 903 C CA . GLY A 1 111 ? -14.319 2.622 21.996 1.00 88.75 111 GLY A CA 1
ATOM 904 C C . GLY A 1 111 ? -15.729 3.218 21.941 1.00 88.75 111 GLY A C 1
ATOM 905 O O . GLY A 1 111 ? -16.643 2.591 21.409 1.00 88.75 111 GLY A O 1
ATOM 906 N N . LEU A 1 112 ? -15.883 4.456 22.419 1.00 88.12 112 LEU A N 1
ATOM 907 C CA . LEU A 1 112 ? -17.157 5.189 22.439 1.00 88.12 112 LEU A CA 1
ATOM 908 C C . LEU A 1 112 ? -17.827 5.320 21.056 1.00 88.12 112 LEU A C 1
ATOM 910 O O . LEU A 1 112 ? -19.051 5.380 20.952 1.00 88.12 112 LEU A O 1
ATOM 914 N N . ALA A 1 113 ? -17.039 5.328 19.977 1.00 86.62 113 ALA A N 1
ATOM 915 C CA . ALA A 1 113 ? -17.557 5.417 18.614 1.00 86.62 113 ALA A CA 1
ATOM 916 C C . ALA A 1 113 ? -18.085 4.076 18.065 1.00 86.62 113 ALA A C 1
ATOM 918 O O . ALA A 1 113 ? -18.659 4.051 16.974 1.00 86.62 113 ALA A O 1
ATOM 919 N N . CYS A 1 114 ? -17.886 2.956 18.771 1.00 89.94 114 CYS A N 1
ATOM 920 C CA . CYS A 1 114 ? -18.427 1.659 18.369 1.00 89.94 114 CYS A CA 1
ATOM 921 C C . CYS A 1 114 ? -19.962 1.662 18.444 1.00 89.94 114 CYS A C 1
ATOM 923 O O . CYS A 1 114 ? -20.534 2.325 19.301 1.00 89.94 114 CYS A O 1
ATOM 925 N N . ARG A 1 115 ? -20.641 0.896 17.581 1.00 90.50 115 ARG A N 1
ATOM 926 C CA . ARG A 1 115 ? -22.107 0.690 17.614 1.00 90.50 115 ARG A CA 1
ATOM 927 C C . ARG A 1 115 ? -22.525 -0.603 18.330 1.00 90.50 115 ARG A C 1
ATOM 929 O O . ARG A 1 115 ? -23.656 -1.045 18.179 1.00 90.50 115 ARG A O 1
ATOM 936 N N . PHE A 1 116 ? -21.596 -1.190 19.077 1.00 93.38 116 PHE A N 1
ATOM 937 C CA . PHE A 1 116 ? -21.771 -2.359 19.945 1.00 93.38 116 PHE A CA 1
ATOM 938 C C . PHE A 1 116 ? -21.105 -2.081 21.304 1.00 93.38 116 PHE A C 1
ATOM 940 O O . PHE A 1 116 ? -20.442 -2.933 21.885 1.00 93.38 116 PHE A O 1
ATOM 947 N N . GLY A 1 117 ? -21.189 -0.827 21.753 1.00 89.88 117 GLY A N 1
ATOM 948 C CA . GLY A 1 117 ? -20.472 -0.329 22.922 1.00 89.88 117 GLY A CA 1
ATOM 949 C C . GLY A 1 117 ? -20.968 -0.906 24.243 1.00 89.88 117 GLY A C 1
ATOM 950 O O . GLY A 1 117 ? -20.171 -1.014 25.162 1.00 89.88 117 GLY A O 1
ATOM 951 N N . LYS A 1 118 ? -22.236 -1.321 24.343 1.00 90.12 118 LYS A N 1
ATOM 952 C CA . LYS A 1 118 ? -22.834 -1.889 25.565 1.00 90.12 118 LYS A CA 1
ATOM 953 C C . LYS A 1 118 ? -21.998 -3.003 26.207 1.00 90.12 118 LYS A C 1
ATOM 955 O O . LYS A 1 118 ? -21.913 -3.049 27.425 1.00 90.12 118 LYS A O 1
ATOM 960 N N . GLU A 1 119 ? -21.364 -3.868 25.412 1.00 93.00 119 GLU A N 1
ATOM 961 C CA . GLU A 1 119 ? -20.538 -4.972 25.933 1.00 93.00 119 GLU A CA 1
ATOM 962 C C . GLU A 1 119 ? -19.203 -4.502 26.530 1.00 93.00 119 GLU A C 1
ATOM 964 O O . GLU A 1 119 ? -18.623 -5.176 27.375 1.00 93.00 119 GLU A O 1
ATOM 969 N N . HIS A 1 120 ? -18.671 -3.374 26.050 1.00 92.81 120 HIS A N 1
ATOM 970 C CA . HIS A 1 120 ? -17.278 -2.986 26.282 1.00 92.81 120 HIS A CA 1
ATOM 971 C C . HIS A 1 120 ? -17.100 -1.531 26.735 1.00 92.81 120 HIS A C 1
ATOM 973 O O . HIS A 1 120 ? -15.984 -1.008 26.711 1.00 92.81 120 HIS A O 1
ATOM 979 N N . LEU A 1 121 ? -18.183 -0.863 27.130 1.00 91.81 121 LEU A N 1
ATOM 980 C CA . LEU A 1 121 ? -18.183 0.464 27.732 1.00 91.81 121 LEU A CA 1
ATOM 981 C C . LEU A 1 121 ? -18.696 0.361 29.168 1.00 91.81 121 LEU A C 1
ATOM 983 O O . LEU A 1 121 ? -19.696 -0.301 29.427 1.00 91.81 121 LEU A O 1
ATOM 987 N N . THR A 1 122 ? -18.018 1.028 30.098 1.00 89.31 122 THR A N 1
ATOM 988 C CA . THR A 1 122 ? -18.517 1.189 31.471 1.00 89.31 122 THR A CA 1
ATOM 989 C C . THR A 1 122 ? -19.718 2.141 31.512 1.00 89.31 122 THR A C 1
ATOM 991 O O . THR A 1 122 ? -20.010 2.824 30.528 1.00 89.31 122 THR A O 1
ATOM 994 N N . ASN A 1 123 ? -20.370 2.256 32.674 1.00 85.50 123 ASN A N 1
ATOM 995 C CA . ASN A 1 123 ? -21.414 3.266 32.909 1.00 85.50 123 ASN A CA 1
ATOM 996 C C . ASN A 1 123 ? -20.911 4.704 32.665 1.00 85.50 123 ASN A C 1
ATOM 998 O O . ASN A 1 123 ? -21.679 5.552 32.229 1.00 85.50 123 ASN A O 1
ATOM 1002 N N . ASP A 1 124 ? -19.610 4.947 32.859 1.00 84.44 124 ASP A N 1
ATOM 1003 C CA . ASP A 1 124 ? -18.937 6.221 32.553 1.00 84.44 124 ASP A CA 1
ATOM 1004 C C . ASP A 1 124 ? -18.420 6.299 31.104 1.00 84.44 124 ASP A C 1
ATOM 1006 O O . ASP A 1 124 ? -17.562 7.122 30.780 1.00 84.44 124 ASP A O 1
ATOM 1010 N N . PHE A 1 125 ? -18.868 5.396 30.230 1.00 84.06 125 PHE A N 1
ATOM 1011 C CA . PHE A 1 125 ? -18.520 5.348 28.809 1.00 84.06 125 PHE A CA 1
ATOM 1012 C C . PHE A 1 125 ? -17.022 5.159 28.512 1.00 84.06 125 PHE A C 1
ATOM 1014 O O . PHE A 1 125 ? -16.537 5.497 27.425 1.00 84.06 125 PHE A O 1
ATOM 1021 N N . LYS A 1 126 ? -16.277 4.564 29.450 1.00 86.12 126 LYS A N 1
ATOM 1022 C CA . LYS A 1 126 ? -14.865 4.203 29.262 1.00 86.12 126 LYS A CA 1
ATOM 1023 C C . LYS A 1 126 ? -14.746 2.831 28.613 1.00 86.12 126 LYS A C 1
ATOM 1025 O O . LYS A 1 126 ? -15.482 1.910 28.942 1.00 86.12 126 LYS A O 1
ATOM 1030 N N . ASN A 1 127 ? -13.788 2.691 27.700 1.00 90.06 127 ASN A N 1
ATOM 1031 C CA . ASN A 1 127 ? -13.551 1.449 26.968 1.00 90.06 127 ASN A CA 1
ATOM 1032 C C . ASN A 1 127 ? -12.856 0.400 27.850 1.00 90.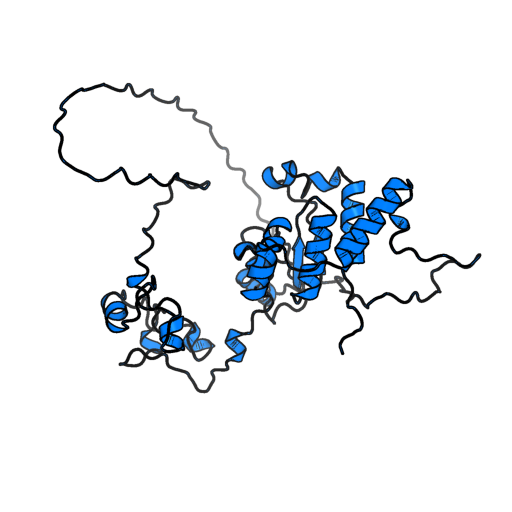06 127 ASN A C 1
ATOM 1034 O O . ASN A 1 127 ? -11.729 0.617 28.297 1.00 90.06 127 ASN A O 1
ATOM 1038 N N . ILE A 1 128 ? -13.522 -0.731 28.068 1.00 92.38 128 ILE A N 1
ATOM 1039 C CA . ILE A 1 128 ? -13.055 -1.844 28.898 1.00 92.38 128 ILE A CA 1
ATOM 1040 C C . ILE A 1 128 ? -11.985 -2.643 28.144 1.00 92.38 128 ILE A C 1
ATOM 1042 O O . ILE A 1 128 ? -11.965 -2.703 26.913 1.00 92.38 128 ILE A O 1
ATOM 1046 N N . THR A 1 129 ? -11.061 -3.243 28.892 1.00 91.94 129 THR A N 1
ATOM 1047 C CA . THR A 1 129 ? -9.983 -4.093 28.372 1.00 91.94 129 THR A CA 1
ATOM 1048 C C . THR A 1 129 ? -9.943 -5.393 29.161 1.00 91.94 129 THR A C 1
ATOM 1050 O O . THR A 1 129 ? -9.883 -5.352 30.386 1.00 91.94 129 THR A O 1
ATOM 1053 N N . LYS A 1 130 ? -10.012 -6.533 28.470 1.00 91.19 130 LYS A N 1
ATOM 1054 C CA . LYS A 1 130 ? -9.829 -7.861 29.067 1.00 91.19 130 LYS A CA 1
ATOM 1055 C C . LYS A 1 130 ? -8.347 -8.116 29.325 1.00 91.19 130 LYS A C 1
ATOM 1057 O O . LYS A 1 130 ? -7.502 -7.603 28.599 1.00 91.19 130 LYS A O 1
ATOM 1062 N N . GLU A 1 131 ? -8.044 -8.987 30.279 1.00 86.75 131 GLU A N 1
ATOM 1063 C CA . GLU A 1 131 ? -6.670 -9.425 30.577 1.00 86.75 131 GLU A CA 1
ATOM 1064 C C . GLU A 1 131 ? -5.981 -10.083 29.372 1.00 86.75 131 GLU A C 1
ATOM 1066 O O . GLU A 1 131 ? -4.771 -9.985 29.208 1.00 86.75 131 GLU A O 1
ATOM 1071 N N . THR A 1 132 ? -6.759 -10.702 28.480 1.00 83.69 132 THR A N 1
ATOM 1072 C CA . THR A 1 132 ? -6.266 -11.327 27.245 1.00 83.69 132 THR A CA 1
ATOM 1073 C C . THR A 1 132 ? -5.878 -10.324 26.154 1.00 83.69 132 THR A C 1
ATOM 1075 O O . THR A 1 132 ? -5.423 -10.737 25.087 1.00 83.69 132 THR A O 1
ATOM 1078 N N . PHE A 1 133 ? -6.109 -9.022 26.354 1.00 85.19 133 PHE A N 1
ATOM 1079 C CA . PHE A 1 133 ? -5.757 -8.005 25.368 1.00 85.19 133 PHE A CA 1
ATOM 1080 C C . PHE A 1 133 ? -4.239 -7.843 25.278 1.00 85.19 133 PHE A C 1
ATOM 1082 O O . PHE A 1 133 ? -3.557 -7.620 26.273 1.00 85.19 133 PHE A O 1
ATOM 1089 N N . SER A 1 134 ? -3.726 -7.875 24.052 1.00 81.56 134 SER A N 1
ATOM 1090 C CA . SER A 1 134 ? -2.348 -7.512 23.744 1.00 81.56 134 SER A CA 1
ATOM 1091 C C . SER A 1 134 ? -2.347 -6.328 22.787 1.00 81.56 134 SER A C 1
ATOM 1093 O O . SER A 1 134 ? -2.991 -6.384 21.738 1.00 81.56 134 SER A O 1
ATOM 1095 N N . GLU A 1 135 ? -1.587 -5.277 23.105 1.00 76.06 135 GLU A N 1
ATOM 1096 C CA . GLU A 1 135 ? -1.420 -4.117 22.215 1.00 76.06 135 GLU A CA 1
ATOM 1097 C C . GLU A 1 135 ? -0.863 -4.506 20.843 1.00 76.06 135 GLU A C 1
ATOM 1099 O O . GLU A 1 135 ? -1.221 -3.884 19.844 1.00 76.06 135 GLU A O 1
ATOM 1104 N N . SER A 1 136 ? -0.105 -5.607 20.769 1.00 74.00 136 SER A N 1
ATOM 1105 C CA . SER A 1 136 ? 0.410 -6.168 19.513 1.00 74.00 136 SER A CA 1
ATOM 1106 C C . SER A 1 136 ? -0.680 -6.443 18.468 1.00 74.00 136 SER A C 1
ATOM 1108 O O . SER A 1 136 ? -0.396 -6.435 17.272 1.00 74.00 136 SER A O 1
ATOM 1110 N N . TYR A 1 137 ? -1.939 -6.636 18.887 1.00 70.88 137 TYR A N 1
ATOM 1111 C CA . TYR A 1 137 ? -3.079 -6.770 17.980 1.00 70.88 137 TYR A CA 1
ATOM 1112 C C . TYR A 1 137 ? -3.274 -5.534 17.086 1.00 70.88 137 TYR A C 1
ATOM 1114 O O . TYR A 1 137 ? -3.573 -5.669 15.897 1.00 70.88 137 TYR A O 1
ATOM 1122 N N . LEU A 1 138 ? -3.095 -4.331 17.636 1.00 67.19 138 LEU A N 1
ATOM 1123 C CA . LEU A 1 138 ? -3.298 -3.086 16.892 1.00 67.19 138 LEU A CA 1
ATOM 1124 C C . LEU A 1 138 ? -2.247 -2.901 15.788 1.00 67.19 138 LEU A C 1
ATOM 1126 O O . LEU A 1 138 ? -2.549 -2.292 14.759 1.00 67.19 138 LEU A O 1
ATOM 1130 N N . ASP A 1 139 ? -1.075 -3.511 15.966 1.00 71.88 139 ASP A N 1
ATOM 1131 C CA . ASP A 1 139 ? 0.090 -3.369 15.093 1.00 71.88 139 ASP A CA 1
ATOM 1132 C C . ASP A 1 139 ? 0.320 -4.569 14.163 1.00 71.88 139 ASP A C 1
ATOM 1134 O O . ASP A 1 139 ? 1.341 -4.653 13.482 1.00 71.88 139 ASP A O 1
ATOM 1138 N N . GLN A 1 140 ? -0.642 -5.492 14.059 1.00 82.62 140 GLN A N 1
ATOM 1139 C CA . GLN A 1 140 ? -0.503 -6.653 13.169 1.00 82.62 140 GLN A CA 1
ATOM 1140 C C . GLN A 1 140 ? -0.343 -6.245 11.699 1.00 82.62 140 GLN A C 1
ATOM 1142 O O . GLN A 1 140 ? 0.327 -6.930 10.927 1.00 82.62 140 GLN A O 1
ATOM 1147 N N . VAL A 1 141 ? -0.976 -5.145 11.284 1.00 90.44 141 VAL A N 1
ATOM 1148 C CA . VAL A 1 141 ? -0.975 -4.720 9.882 1.00 90.44 141 VAL A CA 1
ATOM 1149 C C . VAL A 1 141 ? 0.248 -3.863 9.570 1.00 90.44 141 VAL A C 1
ATOM 1151 O O . VAL A 1 141 ? 0.345 -2.702 9.971 1.00 90.44 141 VAL A O 1
ATOM 1154 N N . LYS A 1 142 ? 1.139 -4.420 8.755 1.00 92.12 142 LYS A N 1
ATOM 1155 C CA . LYS A 1 142 ? 2.364 -3.775 8.278 1.00 92.12 142 LYS A CA 1
ATOM 1156 C C . LYS A 1 142 ? 2.087 -2.822 7.111 1.00 92.12 142 LYS A C 1
ATOM 1158 O O . LYS A 1 142 ? 1.001 -2.820 6.525 1.00 92.12 142 LYS A O 1
ATOM 1163 N N . ASN A 1 143 ? 3.097 -2.028 6.750 1.00 93.69 143 ASN A N 1
ATOM 1164 C CA . ASN A 1 143 ? 3.102 -1.103 5.602 1.00 93.69 143 ASN A CA 1
ATOM 1165 C C . ASN A 1 143 ? 2.104 0.061 5.717 1.00 93.69 143 ASN A C 1
ATOM 1167 O O . ASN A 1 143 ? 1.625 0.604 4.719 1.00 93.69 143 ASN A O 1
ATOM 1171 N N . THR A 1 144 ? 1.775 0.470 6.944 1.00 92.12 144 THR A N 1
ATOM 1172 C CA . THR A 1 144 ? 0.931 1.645 7.167 1.00 92.12 144 THR A CA 1
ATOM 1173 C C . THR A 1 144 ? 1.713 2.928 6.873 1.00 92.12 144 THR A C 1
ATOM 1175 O O . THR A 1 144 ? 2.773 3.173 7.440 1.00 92.12 144 THR A O 1
ATOM 1178 N N . LEU A 1 145 ? 1.162 3.782 6.004 1.00 94.00 145 LEU A N 1
ATOM 1179 C CA . LEU A 1 145 ? 1.754 5.080 5.674 1.00 94.00 145 LEU A CA 1
ATOM 1180 C C . LEU A 1 145 ? 1.791 6.003 6.901 1.00 94.00 145 LEU A C 1
ATOM 1182 O O . LEU A 1 145 ? 0.747 6.472 7.368 1.00 94.00 145 LEU A O 1
ATOM 1186 N N . THR A 1 146 ? 2.996 6.323 7.366 1.00 94.00 146 THR A N 1
ATOM 1187 C CA . THR A 1 146 ? 3.206 7.291 8.446 1.00 94.00 146 THR A CA 1
ATOM 1188 C C . THR A 1 146 ? 2.936 8.720 7.974 1.00 94.00 146 THR A C 1
ATOM 1190 O O . THR A 1 146 ? 2.995 9.041 6.782 1.00 94.00 146 THR A O 1
ATOM 1193 N N . LYS A 1 147 ? 2.618 9.614 8.918 1.00 92.69 147 LYS A N 1
ATOM 1194 C CA . LYS A 1 147 ? 2.350 11.025 8.606 1.00 92.69 147 LYS A CA 1
ATOM 1195 C C . LYS A 1 147 ? 3.582 11.750 8.084 1.00 92.69 147 LYS A C 1
ATOM 1197 O O . LYS A 1 147 ? 3.445 12.531 7.145 1.00 92.69 147 LYS A O 1
ATOM 1202 N N . ASP A 1 148 ? 4.753 11.433 8.617 1.00 95.44 148 ASP A N 1
ATOM 1203 C CA . ASP A 1 148 ? 6.009 12.048 8.191 1.00 95.44 148 ASP A CA 1
ATOM 1204 C C . ASP A 1 148 ? 6.350 11.638 6.763 1.00 95.44 148 ASP A C 1
ATOM 1206 O O . ASP A 1 148 ? 6.543 12.498 5.906 1.00 95.44 148 ASP A O 1
ATOM 1210 N N . LEU A 1 149 ? 6.276 10.337 6.454 1.00 95.56 149 LEU A N 1
ATOM 1211 C CA . LEU A 1 149 ? 6.490 9.853 5.091 1.00 95.56 149 LEU A CA 1
ATOM 1212 C C . LEU A 1 149 ? 5.470 10.454 4.117 1.00 95.56 149 LEU A C 1
ATOM 1214 O O . LEU A 1 149 ? 5.827 10.885 3.023 1.00 95.56 149 LEU A O 1
ATOM 1218 N N . GLN A 1 150 ? 4.199 10.547 4.518 1.00 96.25 150 GLN A N 1
ATOM 1219 C CA . GLN A 1 150 ? 3.168 11.200 3.714 1.00 96.25 150 GLN A CA 1
ATOM 1220 C C . GLN A 1 150 ? 3.517 12.662 3.397 1.00 96.25 150 GLN A C 1
ATOM 1222 O O . GLN A 1 150 ? 3.292 13.116 2.273 1.00 96.25 150 GLN A O 1
ATOM 1227 N N . VAL A 1 151 ? 4.020 13.411 4.379 1.00 96.06 151 VAL A N 1
ATOM 1228 C CA . VAL A 1 151 ? 4.420 14.811 4.202 1.00 96.06 151 VAL A CA 1
ATOM 1229 C C . VAL A 1 151 ? 5.629 14.910 3.276 1.00 96.06 151 VAL A C 1
ATOM 1231 O O . VAL A 1 151 ? 5.597 15.721 2.350 1.00 96.06 151 VAL A O 1
ATOM 1234 N N . GLU A 1 152 ? 6.640 14.065 3.465 1.00 97.12 152 GLU A N 1
ATOM 1235 C CA . GLU A 1 152 ? 7.846 14.023 2.631 1.00 97.12 152 GLU A CA 1
ATOM 1236 C C . GLU A 1 152 ? 7.525 13.722 1.161 1.00 97.12 152 GLU A C 1
ATOM 1238 O O . GLU A 1 152 ? 8.003 14.417 0.262 1.00 97.12 152 GLU A O 1
ATOM 1243 N N . LEU A 1 153 ? 6.638 12.757 0.904 1.00 96.75 153 LEU A N 1
ATOM 1244 C CA . LEU A 1 153 ? 6.176 12.416 -0.443 1.00 96.75 153 LEU A CA 1
ATOM 1245 C C . LEU A 1 153 ? 5.391 13.566 -1.088 1.00 96.75 153 LEU A C 1
ATOM 1247 O O . LEU A 1 153 ? 5.680 13.978 -2.211 1.00 96.75 153 LEU A O 1
ATOM 1251 N N . ARG A 1 154 ? 4.444 14.169 -0.356 1.00 95.50 154 ARG A N 1
ATOM 1252 C CA . ARG A 1 154 ? 3.644 15.301 -0.862 1.00 95.50 154 ARG A CA 1
ATOM 1253 C C . ARG A 1 154 ? 4.480 16.543 -1.144 1.00 95.50 154 ARG A C 1
ATOM 1255 O O . ARG A 1 154 ? 4.188 17.265 -2.094 1.00 95.50 154 ARG A O 1
ATOM 1262 N N . LYS A 1 155 ? 5.510 16.787 -0.332 1.00 96.44 155 LYS A N 1
ATOM 1263 C CA . LYS A 1 155 ? 6.471 17.879 -0.528 1.00 96.44 155 LYS A CA 1
ATOM 1264 C C . LYS A 1 155 ? 7.571 17.533 -1.535 1.00 96.44 155 LYS A C 1
ATOM 1266 O O . LYS A 1 155 ? 8.381 18.406 -1.826 1.00 96.44 155 LYS A O 1
ATOM 1271 N N . ARG A 1 156 ? 7.591 16.303 -2.069 1.00 95.25 156 ARG A N 1
ATOM 1272 C CA . ARG A 1 156 ? 8.613 15.784 -2.995 1.00 95.25 156 ARG A CA 1
ATOM 1273 C C . ARG A 1 156 ? 10.038 15.899 -2.437 1.00 95.25 156 ARG A C 1
ATOM 1275 O O . ARG A 1 156 ? 10.965 16.221 -3.170 1.00 95.25 156 ARG A O 1
ATOM 1282 N N . ARG A 1 157 ? 10.191 15.676 -1.131 1.00 95.62 157 ARG A N 1
ATOM 1283 C CA . ARG A 1 157 ? 11.467 15.767 -0.400 1.00 95.62 157 ARG A CA 1
ATOM 1284 C C . ARG A 1 157 ? 12.102 14.412 -0.112 1.00 95.62 157 ARG A C 1
ATOM 1286 O O . ARG A 1 157 ? 13.273 14.355 0.243 1.00 95.62 157 ARG A O 1
ATOM 1293 N N . PHE A 1 158 ? 11.347 13.332 -0.307 1.00 95.88 158 PHE A N 1
ATOM 1294 C CA . PHE A 1 158 ? 11.869 11.985 -0.145 1.00 95.88 158 PHE A CA 1
ATOM 1295 C C . PHE A 1 158 ? 13.026 11.724 -1.134 1.00 95.88 158 PHE A C 1
ATOM 1297 O O . PHE A 1 158 ? 12.827 11.912 -2.339 1.00 95.88 158 PHE A O 1
ATOM 1304 N N . PRO A 1 159 ? 14.214 11.303 -0.662 1.00 95.31 159 PRO A N 1
ATOM 1305 C CA . PRO A 1 159 ? 15.374 11.082 -1.518 1.00 95.31 159 PRO A CA 1
ATOM 1306 C C . PRO A 1 159 ? 15.285 9.741 -2.259 1.00 95.31 159 PRO A C 1
ATOM 1308 O O . PRO A 1 159 ? 14.879 8.731 -1.688 1.00 95.31 159 PRO A O 1
ATOM 1311 N N . PHE A 1 160 ? 15.730 9.722 -3.517 1.00 96.12 160 PHE A N 1
ATOM 1312 C CA . PHE A 1 160 ? 15.766 8.522 -4.360 1.00 96.12 160 PHE A CA 1
ATOM 1313 C C . PHE A 1 160 ? 17.165 8.293 -4.948 1.00 96.12 160 PHE A C 1
ATOM 1315 O O . PHE A 1 160 ? 17.332 8.330 -6.167 1.00 96.12 160 PHE A O 1
ATOM 1322 N N . PRO A 1 161 ? 18.199 8.107 -4.106 1.00 94.38 161 PRO A N 1
ATOM 1323 C CA . PRO A 1 161 ? 19.588 8.111 -4.556 1.00 94.38 161 PRO A CA 1
ATOM 1324 C C . PRO A 1 161 ? 19.869 7.055 -5.630 1.00 94.38 161 PRO A C 1
ATOM 1326 O O . PRO A 1 161 ? 20.558 7.358 -6.605 1.00 94.38 161 PRO A O 1
ATOM 1329 N N . ARG A 1 162 ? 19.308 5.843 -5.501 1.00 91.00 162 ARG A N 1
ATOM 1330 C CA . ARG A 1 162 ? 19.560 4.751 -6.455 1.00 91.00 162 ARG A CA 1
ATOM 1331 C C . ARG A 1 162 ? 18.801 4.961 -7.754 1.00 91.00 162 ARG A C 1
ATOM 1333 O O . ARG A 1 162 ? 19.353 4.750 -8.831 1.00 91.00 162 ARG A O 1
ATOM 1340 N N . SER A 1 163 ? 17.557 5.422 -7.671 1.00 93.88 163 SER A N 1
ATOM 1341 C CA . SER A 1 163 ? 16.779 5.757 -8.863 1.00 93.88 163 SER A CA 1
ATOM 1342 C C . SER A 1 163 ? 17.408 6.930 -9.611 1.00 93.88 163 SER A C 1
ATOM 1344 O O . SER A 1 163 ? 17.544 6.877 -10.827 1.00 93.88 163 SER A O 1
ATOM 1346 N N . ASP A 1 164 ? 17.837 7.979 -8.910 1.00 95.00 164 ASP A N 1
ATOM 1347 C CA . ASP A 1 164 ? 18.466 9.148 -9.527 1.00 95.00 164 ASP A CA 1
ATOM 1348 C C . ASP A 1 164 ? 19.842 8.801 -10.133 1.00 95.00 164 ASP A C 1
ATOM 1350 O O . ASP A 1 164 ? 20.230 9.358 -11.161 1.00 95.00 164 ASP A O 1
ATOM 1354 N N . GLU A 1 165 ? 20.587 7.855 -9.554 1.00 93.12 165 GLU A N 1
ATOM 1355 C CA . GLU A 1 165 ? 21.786 7.278 -10.177 1.00 93.12 165 GLU A CA 1
ATOM 1356 C C . GLU A 1 165 ? 21.455 6.483 -11.450 1.00 93.12 165 GLU A C 1
ATOM 1358 O O . GLU A 1 165 ? 22.046 6.744 -12.499 1.00 93.12 165 GLU A O 1
ATOM 1363 N N . TYR A 1 166 ? 20.482 5.569 -11.392 1.00 90.94 166 TYR A N 1
ATOM 1364 C CA . TYR A 1 166 ? 20.045 4.782 -12.549 1.00 90.94 166 TYR A CA 1
ATOM 1365 C C . TYR A 1 166 ? 19.608 5.674 -13.717 1.00 90.94 166 TYR A C 1
ATOM 1367 O O . TYR A 1 166 ? 20.022 5.469 -14.857 1.00 90.94 166 TYR A O 1
ATOM 1375 N N . ILE A 1 167 ? 18.810 6.706 -13.435 1.00 93.31 167 ILE A N 1
ATOM 1376 C CA . ILE A 1 167 ? 18.315 7.630 -14.458 1.00 93.31 167 ILE A CA 1
ATOM 1377 C C . ILE A 1 167 ? 19.446 8.459 -15.075 1.00 93.31 167 ILE A C 1
ATOM 1379 O O . ILE A 1 167 ? 19.389 8.740 -16.272 1.00 93.31 167 ILE A O 1
ATOM 1383 N N . ARG A 1 168 ? 20.486 8.822 -14.310 1.00 93.25 168 ARG A N 1
ATOM 1384 C CA . ARG A 1 168 ? 21.693 9.455 -14.870 1.00 93.25 168 ARG A CA 1
ATOM 1385 C C . ARG A 1 168 ? 22.415 8.507 -15.829 1.00 93.25 168 ARG A C 1
ATOM 1387 O O . ARG A 1 168 ? 22.554 8.849 -16.997 1.00 93.25 168 ARG A O 1
ATOM 1394 N N . LYS A 1 169 ? 22.728 7.283 -15.387 1.00 90.62 169 LYS A N 1
ATOM 1395 C CA . LYS A 1 169 ? 23.387 6.255 -16.219 1.00 90.62 169 LYS A CA 1
ATOM 1396 C C . LYS A 1 169 ? 22.617 5.962 -17.508 1.00 90.62 169 LYS A C 1
ATOM 1398 O O . LYS A 1 169 ? 23.203 5.886 -18.582 1.00 90.62 169 LYS A O 1
ATOM 1403 N N . MET A 1 170 ? 21.293 5.840 -17.416 1.00 89.75 170 MET A N 1
ATOM 1404 C CA . MET A 1 170 ? 20.435 5.625 -18.581 1.00 89.75 170 MET A CA 1
ATOM 1405 C C . MET A 1 170 ? 20.527 6.782 -19.581 1.00 89.75 170 MET A C 1
ATOM 1407 O O . MET A 1 170 ? 20.638 6.539 -20.781 1.00 89.75 170 MET A O 1
ATOM 1411 N N . LYS A 1 171 ? 20.505 8.034 -19.108 1.00 89.31 171 LYS A N 1
ATOM 1412 C CA . LYS A 1 171 ? 20.659 9.207 -19.979 1.00 89.31 171 LYS A CA 1
ATOM 1413 C C . LYS A 1 171 ? 22.035 9.240 -20.636 1.00 89.31 171 LYS A C 1
ATOM 1415 O O . LYS A 1 171 ? 22.101 9.522 -21.828 1.00 89.31 171 LYS A O 1
ATOM 1420 N N . ASP A 1 172 ? 23.097 8.930 -19.900 1.00 88.75 172 ASP A N 1
ATOM 1421 C CA . ASP A 1 172 ? 24.464 8.932 -20.430 1.00 88.75 172 ASP A CA 1
ATOM 1422 C C . ASP A 1 172 ? 24.630 7.888 -21.541 1.00 88.75 172 ASP A C 1
ATOM 1424 O O . ASP A 1 172 ? 25.131 8.204 -22.620 1.00 88.75 172 ASP A O 1
ATOM 1428 N N . LEU A 1 173 ? 24.118 6.671 -21.337 1.00 85.69 173 LEU A N 1
ATOM 1429 C CA . LEU A 1 173 ? 24.145 5.622 -22.362 1.00 85.69 173 LEU A CA 1
ATOM 1430 C C . LEU A 1 173 ? 23.300 5.980 -23.584 1.00 85.69 173 LEU A C 1
ATOM 1432 O O . LEU A 1 173 ? 23.725 5.732 -24.709 1.00 85.69 173 LEU A O 1
ATOM 1436 N N . GLN A 1 174 ? 22.145 6.623 -23.390 1.00 84.62 174 GLN A N 1
ATOM 1437 C CA . GLN A 1 174 ? 21.340 7.128 -24.504 1.00 84.62 174 GLN A CA 1
ATOM 1438 C C . GLN A 1 174 ? 22.091 8.189 -25.324 1.00 84.62 174 GLN A C 1
ATOM 1440 O O . GLN A 1 174 ? 22.016 8.150 -26.550 1.00 84.62 174 GLN A O 1
ATOM 1445 N N . HIS A 1 175 ? 22.840 9.095 -24.680 1.00 85.56 175 HIS A N 1
ATOM 1446 C CA . HIS A 1 175 ? 23.683 10.074 -25.384 1.00 85.56 175 HIS A CA 1
ATOM 1447 C C . HIS A 1 175 ? 24.830 9.400 -26.143 1.00 85.56 175 HIS A C 1
ATOM 1449 O O . HIS A 1 175 ? 25.165 9.819 -27.247 1.00 85.56 175 HIS A O 1
ATOM 1455 N N . GLN A 1 176 ? 25.402 8.340 -25.573 1.00 84.44 176 GLN A N 1
ATOM 1456 C CA . GLN A 1 176 ? 26.481 7.562 -26.183 1.00 84.44 176 GLN A CA 1
ATOM 1457 C C . GLN A 1 176 ? 25.982 6.526 -27.209 1.00 84.44 176 GLN A C 1
ATOM 1459 O O . GLN A 1 176 ? 26.801 5.817 -27.782 1.00 84.44 176 GLN A O 1
ATOM 1464 N N . GLN A 1 177 ? 24.664 6.423 -27.443 1.00 79.25 177 GLN A N 1
ATOM 1465 C CA . GLN A 1 177 ? 24.024 5.394 -28.284 1.00 79.25 177 GLN A CA 1
ATOM 1466 C C . GLN A 1 177 ? 24.408 3.951 -27.897 1.00 79.25 177 GLN A C 1
ATOM 1468 O O . GLN A 1 177 ? 24.482 3.060 -28.741 1.00 79.25 177 GLN A O 1
ATOM 1473 N N . ARG A 1 178 ? 24.641 3.725 -26.603 1.00 77.06 178 ARG A N 1
ATOM 1474 C CA . ARG A 1 178 ? 25.052 2.444 -26.017 1.00 77.06 178 ARG A CA 1
ATOM 1475 C C . ARG A 1 178 ? 23.861 1.653 -25.479 1.00 77.06 178 ARG A C 1
ATOM 1477 O O . ARG A 1 178 ? 22.770 2.196 -25.279 1.00 77.06 178 ARG A O 1
ATOM 1484 N N . SER A 1 179 ? 24.062 0.354 -25.260 1.00 75.00 179 SER A N 1
ATOM 1485 C CA . SER A 1 179 ? 22.991 -0.554 -24.839 1.00 75.00 179 SER A CA 1
ATOM 1486 C C . SER A 1 179 ? 22.636 -0.367 -23.362 1.00 75.00 179 SER A C 1
ATOM 1488 O O . SER A 1 179 ? 23.503 -0.176 -22.514 1.00 75.00 179 SER A O 1
ATOM 1490 N N . LEU A 1 180 ? 21.348 -0.510 -23.021 1.00 72.69 180 LEU A N 1
ATOM 1491 C CA . LEU A 1 180 ? 20.881 -0.582 -21.627 1.00 72.69 180 LEU A CA 1
ATOM 1492 C C . LEU A 1 180 ? 21.403 -1.829 -20.889 1.00 72.69 180 LEU A C 1
ATOM 1494 O O . LEU A 1 180 ? 21.340 -1.864 -19.658 1.00 72.69 180 LEU A O 1
ATOM 1498 N N . GLY A 1 181 ? 21.895 -2.835 -21.628 1.00 65.19 181 GLY A N 1
ATOM 1499 C C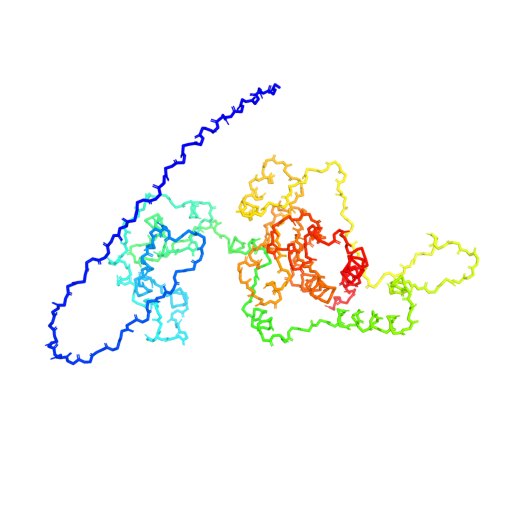A . GLY A 1 181 ? 22.602 -4.010 -21.100 1.00 65.19 181 GLY A CA 1
ATOM 1500 C C . GLY A 1 181 ? 23.748 -3.629 -20.172 1.00 65.19 181 GLY A C 1
ATOM 1501 O O . GLY A 1 181 ? 23.864 -4.160 -19.073 1.00 65.19 181 GLY A O 1
ATOM 1502 N N . GLU A 1 182 ? 24.465 -2.572 -20.539 1.00 68.81 182 GLU A N 1
ATOM 1503 C CA . GLU A 1 182 ? 25.667 -2.107 -19.855 1.00 68.81 182 GLU A CA 1
ATOM 1504 C C . GLU A 1 182 ? 25.380 -1.522 -18.459 1.00 68.81 182 GLU A C 1
ATOM 1506 O O . GLU A 1 182 ? 26.276 -1.388 -17.625 1.00 68.81 182 GLU A O 1
ATOM 1511 N N . ILE A 1 183 ? 24.114 -1.207 -18.147 1.00 66.06 183 ILE A N 1
ATOM 1512 C CA . ILE A 1 183 ? 23.708 -0.832 -16.788 1.00 66.06 183 ILE A CA 1
ATOM 1513 C C . ILE A 1 183 ? 23.570 -2.096 -15.938 1.00 66.06 183 ILE A C 1
ATOM 1515 O O . ILE A 1 183 ? 22.529 -2.758 -15.930 1.00 66.06 183 ILE A O 1
ATOM 1519 N N . GLY A 1 184 ? 24.607 -2.380 -15.153 1.00 56.16 184 GLY A N 1
ATOM 1520 C CA . GLY A 1 184 ? 24.650 -3.544 -14.264 1.00 56.16 184 GLY A CA 1
ATOM 1521 C C . GLY A 1 184 ? 25.287 -4.785 -14.893 1.00 56.16 184 GLY A C 1
ATOM 1522 O O . GLY A 1 184 ? 25.271 -5.841 -14.259 1.00 56.16 184 GLY A O 1
ATOM 1523 N N . GLU A 1 185 ? 25.857 -4.657 -16.094 1.00 50.41 185 GLU A N 1
ATOM 1524 C CA . GLU A 1 185 ? 26.893 -5.553 -16.609 1.00 50.41 185 GLU A CA 1
ATOM 1525 C C . GLU A 1 185 ? 28.261 -5.033 -16.139 1.00 50.41 185 GLU A C 1
ATOM 1527 O O . GLU A 1 185 ? 28.556 -3.842 -16.220 1.00 50.41 185 GLU A O 1
ATOM 1532 N N . TYR A 1 186 ? 29.070 -5.927 -15.577 1.00 47.91 186 TYR A N 1
ATOM 1533 C CA . TYR A 1 186 ? 30.447 -5.660 -15.158 1.00 47.91 186 TYR A CA 1
ATOM 1534 C C . TYR A 1 186 ? 31.381 -6.361 -16.153 1.00 47.91 186 TYR A C 1
ATOM 1536 O O . TYR A 1 186 ? 31.029 -7.443 -16.625 1.00 47.91 186 TYR A O 1
ATOM 1544 N N . GLU A 1 187 ? 32.524 -5.745 -16.477 1.00 39.34 187 GLU A N 1
ATOM 1545 C CA . GLU A 1 187 ? 33.468 -6.205 -17.511 1.00 39.34 187 GLU A CA 1
ATOM 1546 C C . GLU A 1 187 ? 33.841 -7.692 -17.385 1.00 39.34 187 GLU A C 1
ATOM 1548 O O . GLU A 1 187 ? 34.166 -8.188 -16.305 1.00 39.34 187 GLU A O 1
ATOM 1553 N N . THR A 1 188 ? 33.835 -8.390 -18.520 1.00 39.88 188 THR A N 1
ATOM 1554 C CA . THR A 1 188 ? 34.336 -9.760 -18.668 1.00 39.88 188 THR A CA 1
ATOM 1555 C C . THR A 1 188 ? 35.859 -9.761 -18.779 1.00 39.88 188 THR A C 1
ATOM 1557 O O . THR A 1 188 ? 36.416 -9.048 -19.616 1.00 39.88 188 THR A O 1
ATOM 1560 N N . SER A 1 189 ? 36.540 -10.604 -18.000 1.00 41.66 189 SER A N 1
ATOM 1561 C CA . SER A 1 189 ? 37.986 -10.824 -18.131 1.00 41.66 189 SER A CA 1
ATOM 1562 C C . SER A 1 189 ? 38.269 -12.094 -18.947 1.00 41.66 189 SER A C 1
ATOM 1564 O O . SER A 1 189 ? 38.306 -13.198 -18.408 1.00 41.66 189 SER A O 1
ATOM 1566 N N . GLY A 1 190 ? 38.482 -11.941 -20.259 1.00 54.81 190 GLY A N 1
ATOM 1567 C CA . GLY A 1 190 ? 39.003 -13.001 -21.137 1.00 54.81 190 GLY A CA 1
ATOM 1568 C C . GLY A 1 190 ? 37.981 -14.012 -21.690 1.00 54.81 190 GLY A C 1
ATOM 1569 O O . GLY A 1 190 ? 36.816 -13.696 -21.887 1.00 54.81 190 GLY A O 1
ATOM 1570 N N . VAL A 1 191 ? 38.466 -15.221 -22.016 1.00 47.41 191 VAL A N 1
ATOM 1571 C CA . VAL A 1 191 ? 37.764 -16.300 -22.764 1.00 47.41 191 VAL A CA 1
ATOM 1572 C C . VAL A 1 191 ? 36.942 -17.267 -21.892 1.00 47.41 191 VAL A C 1
ATOM 1574 O O . VAL A 1 191 ? 36.454 -18.280 -22.386 1.00 47.41 191 VAL A O 1
ATOM 1577 N N . VAL A 1 192 ? 36.787 -16.984 -20.600 1.00 43.34 192 VAL A N 1
ATOM 1578 C CA . VAL A 1 192 ? 35.990 -17.803 -19.672 1.00 43.34 192 VAL A CA 1
ATOM 1579 C C . VAL A 1 192 ? 34.538 -17.322 -19.710 1.00 43.34 192 VAL A C 1
ATOM 1581 O O . VAL A 1 192 ? 34.295 -16.125 -19.585 1.00 43.34 192 VAL A O 1
ATOM 1584 N N . THR A 1 193 ? 33.562 -18.220 -19.883 1.00 47.38 193 THR A N 1
ATOM 1585 C CA . THR A 1 193 ? 32.141 -17.852 -19.799 1.00 47.38 193 THR A CA 1
ATOM 1586 C C . THR A 1 193 ? 31.719 -17.680 -18.341 1.00 47.38 193 THR A C 1
ATOM 1588 O O . THR A 1 193 ? 31.955 -18.539 -17.498 1.00 47.38 193 THR A O 1
ATOM 1591 N N . ASP A 1 194 ? 31.070 -16.553 -18.065 1.00 47.78 194 ASP A N 1
ATOM 1592 C CA . ASP A 1 194 ? 30.724 -15.977 -16.757 1.00 47.78 194 ASP A CA 1
ATOM 1593 C C . ASP A 1 194 ? 29.852 -16.812 -15.791 1.00 47.78 194 ASP A C 1
ATOM 1595 O O . ASP A 1 194 ? 29.410 -16.285 -14.766 1.00 47.78 194 ASP A O 1
ATOM 1599 N N . GLU A 1 195 ? 29.555 -18.074 -16.089 1.00 45.28 195 GLU A N 1
ATOM 1600 C CA . GLU A 1 195 ? 28.689 -18.927 -15.261 1.00 45.28 195 GLU A CA 1
ATOM 1601 C C . GLU A 1 195 ? 29.358 -19.318 -13.930 1.00 45.28 195 GLU A C 1
ATOM 1603 O O . GLU A 1 195 ? 28.668 -19.457 -12.920 1.00 45.28 195 GLU A O 1
ATOM 1608 N N . ASP A 1 196 ? 30.694 -19.364 -13.898 1.00 44.88 196 ASP A N 1
ATOM 1609 C CA . ASP A 1 196 ? 31.487 -19.788 -12.733 1.00 44.88 196 ASP A CA 1
ATOM 1610 C C . ASP A 1 196 ? 32.108 -18.626 -11.930 1.00 44.88 196 ASP A C 1
ATOM 1612 O O . ASP A 1 196 ? 32.736 -18.835 -10.889 1.00 44.88 196 ASP A O 1
ATOM 1616 N N . ILE A 1 197 ? 31.909 -17.373 -12.357 1.00 47.91 197 ILE A N 1
ATOM 1617 C CA . ILE A 1 197 ? 32.287 -16.198 -11.562 1.00 47.91 197 ILE A CA 1
ATOM 1618 C C . ILE A 1 197 ? 31.114 -15.876 -10.633 1.00 47.91 197 ILE A C 1
ATOM 1620 O O . ILE A 1 197 ? 30.094 -15.335 -11.061 1.00 47.91 197 ILE A O 1
ATOM 1624 N N . ILE A 1 198 ? 31.246 -16.167 -9.336 1.00 49.59 198 ILE A N 1
ATOM 1625 C CA . ILE A 1 198 ? 30.262 -15.753 -8.323 1.00 49.59 198 ILE A CA 1
ATOM 1626 C C . ILE A 1 198 ? 30.332 -14.222 -8.179 1.00 49.59 198 ILE A C 1
ATOM 1628 O O . ILE A 1 198 ? 31.085 -13.678 -7.372 1.00 49.59 198 ILE A O 1
ATOM 1632 N N . LYS A 1 199 ? 29.565 -13.506 -9.010 1.00 50.56 199 LYS A N 1
ATOM 1633 C CA . LYS A 1 199 ? 29.523 -12.036 -9.050 1.00 50.56 199 LYS A CA 1
ATOM 1634 C C . LYS A 1 199 ? 28.912 -11.493 -7.751 1.00 50.56 199 LYS A C 1
ATOM 1636 O O . LYS A 1 199 ? 27.747 -11.774 -7.448 1.00 50.56 199 LYS A O 1
ATOM 1641 N N . SER A 1 200 ? 29.668 -10.687 -7.000 1.00 47.44 200 SER A N 1
ATOM 1642 C CA . SER A 1 200 ? 29.185 -10.029 -5.782 1.00 47.44 200 SER A CA 1
ATOM 1643 C C . SER A 1 200 ? 28.106 -9.002 -6.134 1.00 47.44 200 SER A C 1
ATOM 1645 O O . SER A 1 200 ? 28.349 -7.959 -6.737 1.00 47.44 200 SER A O 1
ATOM 1647 N N . ARG A 1 201 ? 26.856 -9.319 -5.795 1.00 55.94 201 ARG A N 1
ATOM 1648 C CA . ARG A 1 201 ? 25.741 -8.382 -5.958 1.00 55.94 201 ARG A CA 1
ATOM 1649 C C . ARG A 1 201 ? 25.830 -7.322 -4.854 1.00 55.94 201 ARG A C 1
ATOM 1651 O O . ARG A 1 201 ? 26.195 -7.670 -3.734 1.00 55.94 201 ARG A O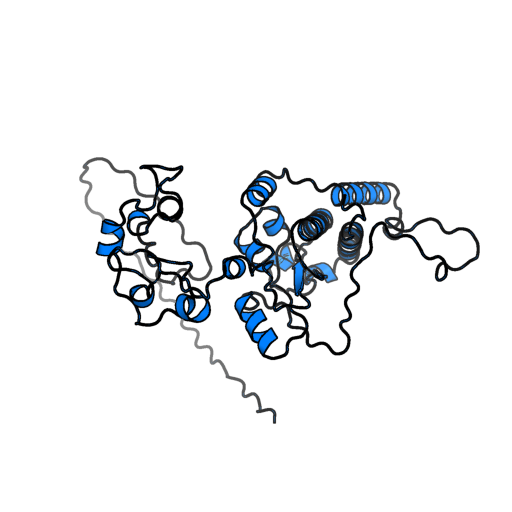 1
ATOM 1658 N N . PRO A 1 202 ? 25.433 -6.062 -5.114 1.00 55.19 202 PRO A N 1
ATOM 1659 C CA . PRO A 1 202 ? 25.396 -5.020 -4.081 1.00 55.19 202 PRO A CA 1
ATOM 1660 C C . PRO A 1 202 ? 24.444 -5.347 -2.912 1.00 55.19 202 PRO A C 1
ATOM 1662 O O . PRO A 1 202 ? 24.511 -4.699 -1.871 1.00 55.19 202 PRO A O 1
ATOM 1665 N N . GLY A 1 203 ? 23.584 -6.358 -3.080 1.00 61.59 203 GLY A N 1
ATOM 1666 C CA . GLY A 1 203 ? 22.733 -6.930 -2.046 1.00 61.59 203 GLY A CA 1
ATOM 1667 C C . GLY A 1 203 ? 22.154 -8.278 -2.463 1.00 61.59 203 GLY A C 1
ATOM 1668 O O . GLY A 1 203 ? 21.997 -8.553 -3.661 1.00 61.59 203 GLY A O 1
ATOM 1669 N N . GLU A 1 204 ? 21.811 -9.111 -1.483 1.00 64.75 204 GLU A N 1
ATOM 1670 C CA . GLU A 1 204 ? 21.053 -10.335 -1.725 1.00 64.75 204 GLU A CA 1
ATOM 1671 C C . GLU A 1 204 ? 19.603 -9.984 -2.096 1.00 64.75 204 GLU A C 1
ATOM 1673 O O . GLU A 1 204 ? 19.013 -9.028 -1.589 1.00 64.75 204 GLU A O 1
ATOM 1678 N N . LYS A 1 205 ? 19.030 -10.733 -3.041 1.00 68.31 205 LYS A N 1
ATOM 1679 C CA . LYS A 1 205 ? 17.606 -10.640 -3.371 1.00 68.31 205 LYS A CA 1
ATOM 1680 C C . LYS A 1 205 ? 16.941 -11.890 -2.845 1.00 68.31 205 LYS A C 1
ATOM 1682 O O . LYS A 1 205 ? 17.360 -12.985 -3.218 1.00 68.31 205 LYS A O 1
ATOM 1687 N N . LYS A 1 206 ? 15.885 -11.725 -2.049 1.00 71.50 206 LYS A N 1
ATOM 1688 C CA . LYS A 1 206 ? 15.065 -12.846 -1.594 1.00 71.50 206 LYS A CA 1
ATOM 1689 C C . LYS A 1 206 ? 14.540 -13.599 -2.817 1.00 71.50 206 LYS A C 1
ATOM 1691 O O . LYS A 1 206 ? 13.726 -13.076 -3.578 1.00 71.50 206 LYS A O 1
ATOM 1696 N N . LYS A 1 207 ? 15.041 -14.814 -3.039 1.00 79.69 207 LYS A N 1
ATOM 1697 C CA . LYS A 1 207 ? 14.523 -15.690 -4.088 1.00 79.69 207 LYS A CA 1
ATOM 1698 C C . LYS A 1 207 ? 13.206 -16.268 -3.588 1.00 79.69 207 LYS A C 1
ATOM 1700 O O . LYS A 1 207 ? 13.170 -16.905 -2.540 1.00 79.69 207 LYS A O 1
ATOM 1705 N N . ILE A 1 208 ? 12.131 -16.019 -4.324 1.00 85.19 208 ILE A N 1
ATOM 1706 C CA . ILE A 1 208 ? 10.830 -16.615 -4.037 1.00 85.19 208 ILE A CA 1
ATOM 1707 C C . ILE A 1 208 ? 10.677 -17.831 -4.927 1.00 85.19 208 ILE A C 1
ATOM 1709 O O . ILE A 1 208 ? 10.863 -17.747 -6.141 1.00 85.19 208 ILE A O 1
ATOM 1713 N N . ASP A 1 209 ? 10.341 -18.948 -4.304 1.00 88.50 209 ASP A N 1
ATOM 1714 C CA . ASP A 1 209 ? 9.908 -20.133 -5.016 1.00 88.50 209 ASP A CA 1
ATOM 1715 C C . ASP A 1 209 ? 8.396 -20.059 -5.241 1.00 88.50 209 ASP A C 1
ATOM 1717 O O . ASP A 1 209 ? 7.629 -19.945 -4.284 1.00 88.50 209 ASP A O 1
ATOM 1721 N N . PHE A 1 210 ? 7.979 -20.083 -6.504 1.00 91.12 210 PHE A N 1
ATOM 1722 C CA . PHE A 1 210 ? 6.570 -20.093 -6.910 1.00 91.12 210 PHE A CA 1
ATOM 1723 C C . PHE A 1 210 ? 6.088 -21.496 -7.313 1.00 91.12 210 PHE A C 1
ATOM 1725 O O . PHE A 1 210 ? 4.917 -21.656 -7.652 1.00 91.12 210 PHE A O 1
ATOM 1732 N N . SER A 1 211 ? 6.968 -22.499 -7.289 1.00 93.56 211 SER A N 1
ATOM 1733 C CA . SER A 1 211 ? 6.661 -23.867 -7.714 1.00 93.56 211 SER A CA 1
ATOM 1734 C C . SER A 1 211 ? 5.613 -24.493 -6.796 1.00 93.56 211 SER A C 1
ATOM 1736 O O . SER A 1 211 ? 5.714 -24.383 -5.574 1.00 93.56 211 SER A O 1
ATOM 1738 N N . ASP A 1 212 ? 4.594 -25.117 -7.392 1.00 93.75 212 ASP A N 1
ATOM 1739 C CA . ASP A 1 212 ? 3.486 -25.777 -6.688 1.00 93.75 212 ASP A CA 1
ATOM 1740 C C . ASP A 1 212 ? 2.743 -24.877 -5.677 1.00 93.75 212 ASP A C 1
ATOM 1742 O O . ASP A 1 212 ? 2.240 -25.354 -4.662 1.00 93.75 212 ASP A O 1
ATOM 1746 N N . LYS A 1 213 ? 2.668 -23.561 -5.943 1.00 95.12 213 LYS A N 1
ATOM 1747 C CA . LYS A 1 213 ? 1.959 -22.587 -5.093 1.00 95.12 213 LYS A CA 1
ATOM 1748 C C . LYS A 1 213 ? 0.706 -22.027 -5.753 1.00 95.12 213 LYS A C 1
ATOM 1750 O O . LYS A 1 213 ? 0.721 -21.618 -6.913 1.00 95.12 213 LYS A O 1
ATOM 1755 N N . LEU A 1 214 ? -0.366 -21.903 -4.974 1.00 96.69 214 LEU A N 1
ATOM 1756 C CA . LEU A 1 214 ? -1.592 -21.226 -5.381 1.00 96.69 214 LEU A CA 1
ATOM 1757 C C . LEU A 1 214 ? -1.436 -19.706 -5.256 1.00 96.69 214 LEU A C 1
ATOM 1759 O O . LEU A 1 214 ? -1.390 -19.144 -4.158 1.00 96.69 214 LEU A O 1
ATOM 1763 N N . TYR A 1 215 ? -1.362 -19.036 -6.406 1.00 96.38 215 TYR A N 1
ATOM 1764 C CA . TYR A 1 215 ? -1.219 -17.587 -6.506 1.00 96.38 215 TYR A CA 1
ATOM 1765 C C . TYR A 1 215 ? -2.580 -16.896 -6.617 1.00 96.38 215 TYR A C 1
ATOM 1767 O O . TYR A 1 215 ? -3.301 -17.058 -7.604 1.00 96.38 215 TYR A O 1
ATOM 1775 N N . LEU A 1 216 ? -2.920 -16.069 -5.627 1.00 96.50 216 LEU A N 1
ATOM 1776 C CA . LEU A 1 216 ? -4.075 -15.186 -5.713 1.00 96.50 216 LEU A CA 1
ATOM 1777 C C . LEU A 1 216 ? -3.749 -14.003 -6.629 1.00 96.50 216 LEU A C 1
ATOM 1779 O O . LEU A 1 216 ? -2.946 -13.136 -6.278 1.00 96.50 216 LEU A O 1
ATOM 1783 N N . ALA A 1 217 ? -4.413 -13.966 -7.785 1.00 95.12 217 ALA A N 1
ATOM 1784 C CA . ALA A 1 217 ? -4.267 -12.894 -8.759 1.00 95.12 217 ALA A CA 1
ATOM 1785 C C . ALA A 1 217 ? -4.543 -11.502 -8.146 1.00 95.12 217 ALA A C 1
ATOM 1787 O O . ALA A 1 217 ? -5.406 -11.371 -7.272 1.00 95.12 217 ALA A O 1
ATOM 1788 N N . PRO A 1 218 ? -3.868 -10.441 -8.621 1.00 94.50 218 PRO A N 1
ATOM 1789 C CA . PRO A 1 218 ? -4.182 -9.071 -8.238 1.00 94.50 218 PRO A CA 1
ATOM 1790 C C . PRO A 1 218 ? -5.540 -8.667 -8.825 1.00 94.50 218 PRO A C 1
ATOM 1792 O O . PRO A 1 218 ? -5.698 -8.488 -10.034 1.00 94.50 218 PRO A O 1
ATOM 1795 N N . LEU A 1 219 ? -6.544 -8.520 -7.960 1.00 92.94 219 LEU A N 1
ATOM 1796 C CA . LEU A 1 219 ? -7.913 -8.194 -8.358 1.00 92.94 219 LEU A CA 1
ATOM 1797 C C . LEU A 1 219 ? -8.242 -6.746 -8.000 1.00 92.94 219 LEU A C 1
ATOM 1799 O O . LEU A 1 219 ? -8.505 -6.428 -6.843 1.00 92.94 219 LEU A O 1
ATOM 1803 N N . THR A 1 220 ? -8.275 -5.860 -8.993 1.00 86.19 220 THR A N 1
ATOM 1804 C CA . THR A 1 220 ? -8.665 -4.459 -8.759 1.00 86.19 220 THR A CA 1
ATOM 1805 C C . THR A 1 220 ? -10.103 -4.394 -8.229 1.00 86.19 220 THR A C 1
ATOM 1807 O O . THR A 1 220 ? -10.971 -5.130 -8.692 1.00 86.19 220 THR A O 1
ATOM 1810 N N . THR A 1 221 ? -10.369 -3.500 -7.277 1.00 83.38 221 THR A N 1
ATOM 1811 C CA . THR A 1 221 ? -11.636 -3.244 -6.563 1.00 83.38 221 THR A CA 1
ATOM 1812 C C . THR A 1 221 ? -12.069 -4.269 -5.512 1.00 83.38 221 THR A C 1
ATOM 1814 O O . THR A 1 221 ? -12.862 -3.916 -4.637 1.00 83.38 221 THR A O 1
ATOM 1817 N N . VAL A 1 222 ? -11.561 -5.505 -5.556 1.00 87.88 222 VAL A N 1
ATOM 1818 C CA . VAL A 1 222 ? -11.982 -6.584 -4.637 1.00 87.88 222 VAL A CA 1
ATOM 1819 C C . VAL A 1 222 ? -10.826 -7.224 -3.861 1.00 87.88 222 VAL A C 1
ATOM 1821 O O . VAL A 1 222 ? -11.048 -7.744 -2.772 1.00 87.88 222 VAL A O 1
ATOM 1824 N N . GLY A 1 223 ? -9.589 -7.133 -4.356 1.00 88.69 223 GLY A N 1
ATOM 1825 C CA . GLY A 1 223 ? -8.375 -7.755 -3.806 1.00 88.69 223 GLY A CA 1
ATOM 1826 C C . GLY A 1 223 ? -7.777 -7.077 -2.564 1.00 88.69 223 GLY A C 1
ATOM 1827 O O . GLY A 1 223 ? -6.556 -7.080 -2.370 1.00 88.69 223 GLY A O 1
ATOM 1828 N N . ASN A 1 224 ? -8.613 -6.476 -1.718 1.00 92.94 224 ASN A N 1
ATOM 1829 C CA . ASN A 1 224 ? -8.173 -5.781 -0.510 1.00 92.94 224 ASN A CA 1
ATOM 1830 C C . ASN A 1 224 ? -7.678 -6.753 0.580 1.00 92.94 224 ASN A C 1
ATOM 1832 O O . ASN A 1 224 ? -7.910 -7.960 0.525 1.00 92.94 224 ASN A O 1
ATOM 1836 N N . LEU A 1 225 ? -6.998 -6.223 1.603 1.00 94.12 225 LEU A N 1
ATOM 1837 C CA . LEU A 1 225 ? -6.377 -7.040 2.651 1.00 94.12 225 LEU A CA 1
ATOM 1838 C C . LEU A 1 225 ? -7.351 -8.032 3.335 1.00 94.12 225 LEU A C 1
ATOM 1840 O O . LEU A 1 225 ? -6.996 -9.204 3.445 1.00 94.12 225 LEU A O 1
ATOM 1844 N N . PRO A 1 226 ? -8.566 -7.639 3.776 1.00 93.56 226 PRO A N 1
ATOM 1845 C CA . PRO A 1 226 ? -9.547 -8.592 4.302 1.00 93.56 226 PRO A CA 1
ATOM 1846 C C . PRO A 1 226 ? -9.863 -9.760 3.359 1.00 93.56 226 PRO A C 1
ATOM 1848 O O . PRO A 1 226 ? -9.888 -10.905 3.806 1.00 93.56 226 PRO A O 1
ATOM 1851 N N . PHE A 1 227 ? -10.059 -9.487 2.066 1.00 95.62 227 PHE A N 1
ATOM 1852 C CA . PHE A 1 227 ? -10.331 -10.526 1.073 1.00 95.62 227 PHE A CA 1
ATOM 1853 C C . PHE A 1 227 ? -9.146 -11.485 0.919 1.00 95.62 227 PHE A C 1
ATOM 1855 O O . PHE A 1 227 ? -9.320 -12.699 0.992 1.00 95.62 227 PHE A O 1
ATOM 1862 N N . ARG A 1 228 ? -7.920 -10.960 0.808 1.00 96.88 228 ARG A N 1
ATOM 1863 C CA . ARG A 1 228 ? -6.717 -11.800 0.692 1.00 96.88 228 ARG A CA 1
ATOM 1864 C C . ARG A 1 228 ? -6.490 -12.670 1.927 1.00 96.88 228 ARG A C 1
ATOM 1866 O O . ARG A 1 228 ? -6.109 -13.828 1.787 1.00 96.88 228 ARG A O 1
ATOM 1873 N N . ARG A 1 229 ? -6.783 -12.156 3.128 1.00 94.56 229 ARG A N 1
ATOM 1874 C CA . ARG A 1 229 ? -6.735 -12.940 4.377 1.00 94.56 229 ARG A CA 1
ATOM 1875 C C . ARG A 1 229 ? -7.727 -14.101 4.367 1.00 94.56 229 ARG A C 1
ATOM 1877 O O . ARG A 1 229 ? -7.376 -15.188 4.813 1.00 94.56 229 ARG A O 1
ATOM 1884 N N . LEU A 1 230 ? -8.936 -13.885 3.849 1.00 95.56 230 LEU A N 1
ATOM 1885 C CA . LEU A 1 230 ? -9.911 -14.960 3.683 1.00 95.56 230 LEU A CA 1
ATOM 1886 C C . LEU A 1 230 ? -9.384 -16.022 2.711 1.00 95.56 230 LEU A C 1
ATOM 1888 O O . LEU A 1 230 ? -9.365 -17.199 3.055 1.00 95.56 230 LEU A O 1
ATOM 1892 N N . CYS A 1 231 ? -8.874 -15.610 1.546 1.00 96.62 231 CYS A N 1
ATOM 1893 C CA . CYS A 1 231 ? -8.279 -16.528 0.571 1.00 96.62 231 CYS A CA 1
ATOM 1894 C C . CYS A 1 231 ? -7.091 -17.309 1.148 1.00 96.62 231 CYS A C 1
ATOM 1896 O O . CYS A 1 231 ? -6.953 -18.496 0.871 1.00 96.62 231 CYS A O 1
ATOM 1898 N N . LYS A 1 232 ? -6.267 -16.674 1.991 1.00 95.62 232 LYS A N 1
ATOM 1899 C CA . LYS A 1 232 ? -5.184 -17.346 2.718 1.00 95.62 232 LYS A CA 1
ATOM 1900 C C . LYS A 1 232 ? -5.724 -18.464 3.615 1.00 95.62 232 LYS A C 1
ATOM 1902 O O . LYS A 1 232 ? -5.217 -19.577 3.565 1.00 95.62 232 LYS A O 1
ATOM 1907 N N . GLY A 1 233 ? -6.797 -18.200 4.365 1.00 94.88 233 GLY A N 1
ATOM 1908 C CA . GLY A 1 233 ? -7.491 -19.217 5.166 1.00 94.88 233 GLY A CA 1
ATOM 1909 C C . GLY A 1 233 ? -8.145 -20.336 4.341 1.00 94.88 233 GLY A C 1
ATOM 1910 O O . GLY A 1 233 ? -8.427 -21.399 4.882 1.00 94.88 233 GLY A O 1
ATOM 1911 N N . MET A 1 234 ? -8.357 -20.117 3.040 1.00 96.44 234 MET A N 1
ATOM 1912 C CA . MET A 1 234 ? -8.911 -21.091 2.092 1.00 96.44 234 MET A CA 1
ATOM 1913 C C . MET A 1 234 ? -7.839 -21.798 1.243 1.00 96.44 234 MET A C 1
ATOM 1915 O O . MET A 1 234 ? -8.191 -22.529 0.321 1.00 96.44 234 MET A O 1
ATOM 1919 N N . GLY A 1 235 ? -6.549 -21.592 1.536 1.00 95.69 235 GLY A N 1
ATOM 1920 C CA . GLY A 1 235 ? -5.446 -22.310 0.887 1.00 95.69 235 GLY A CA 1
ATOM 1921 C C . GLY A 1 235 ? -4.664 -21.532 -0.174 1.00 95.69 235 GLY A C 1
ATOM 1922 O O . GLY A 1 235 ? -3.892 -22.141 -0.901 1.00 95.69 235 GLY A O 1
ATOM 1923 N N . ALA A 1 236 ? -4.821 -20.208 -0.294 1.00 97.06 236 ALA A N 1
ATOM 1924 C CA . ALA A 1 236 ? -3.897 -19.423 -1.119 1.00 97.06 236 ALA A CA 1
ATOM 1925 C C . ALA A 1 236 ? -2.487 -19.419 -0.497 1.00 97.06 236 ALA A C 1
ATOM 1927 O O . ALA A 1 236 ? -2.324 -19.162 0.696 1.00 97.06 236 ALA A O 1
ATOM 1928 N N . ASP A 1 237 ? -1.449 -19.638 -1.300 1.00 96.56 237 ASP A N 1
ATOM 1929 C CA . ASP A 1 237 ? -0.057 -19.630 -0.836 1.00 96.56 237 ASP A CA 1
ATOM 1930 C C . ASP A 1 237 ? 0.560 -18.243 -0.974 1.00 96.56 237 ASP A C 1
ATOM 1932 O O . ASP A 1 237 ? 1.143 -17.710 -0.024 1.00 96.56 237 ASP A O 1
ATOM 1936 N N . VAL A 1 238 ? 0.369 -17.647 -2.152 1.00 96.62 238 VAL A N 1
ATOM 1937 C CA . VAL A 1 238 ? 0.896 -16.338 -2.524 1.00 96.62 238 VAL A CA 1
ATOM 1938 C C . VAL A 1 238 ? -0.251 -15.356 -2.692 1.00 96.62 238 VAL A C 1
ATOM 1940 O O . VAL A 1 238 ? -1.267 -15.655 -3.317 1.00 96.62 238 VAL A O 1
ATOM 1943 N N . THR A 1 239 ? -0.072 -14.156 -2.155 1.00 97.12 239 THR A N 1
ATOM 1944 C CA . THR A 1 239 ? -1.045 -13.068 -2.258 1.00 97.12 239 THR A CA 1
ATOM 1945 C C . THR A 1 239 ? -0.429 -11.864 -2.951 1.00 97.12 239 THR A C 1
ATOM 1947 O O . THR A 1 239 ? 0.745 -11.548 -2.752 1.00 97.12 239 THR A O 1
ATOM 1950 N N . CYS A 1 240 ? -1.222 -11.174 -3.766 1.00 96.25 240 CYS A N 1
ATOM 1951 C CA . CYS A 1 240 ? -0.816 -9.929 -4.399 1.00 96.25 240 CYS A CA 1
ATOM 1952 C C . CYS A 1 240 ? -1.842 -8.831 -4.122 1.00 96.25 240 CYS A C 1
ATOM 1954 O O . CYS A 1 240 ? -3.051 -9.067 -4.186 1.00 96.25 240 CYS A O 1
ATOM 1956 N N . GLY A 1 241 ? -1.360 -7.639 -3.776 1.00 94.62 241 GLY A N 1
ATOM 1957 C CA . GLY A 1 241 ? -2.198 -6.455 -3.627 1.00 94.62 241 GLY A CA 1
ATOM 1958 C C . GLY A 1 241 ? -2.875 -6.057 -4.940 1.00 94.62 241 GLY A C 1
ATOM 1959 O O . GLY A 1 241 ? -2.467 -6.468 -6.025 1.00 94.62 241 GLY A O 1
ATOM 1960 N N . GLU A 1 242 ? -3.914 -5.230 -4.844 1.00 95.38 242 GLU A N 1
ATOM 1961 C CA . GLU A 1 242 ? -4.534 -4.640 -6.033 1.00 95.38 242 GLU A CA 1
ATOM 1962 C C . GLU A 1 242 ? -3.527 -3.791 -6.827 1.00 95.38 242 GLU A C 1
ATOM 1964 O O . GLU A 1 242 ? -2.502 -3.354 -6.296 1.00 95.38 242 GLU A O 1
ATOM 1969 N N . MET A 1 243 ? -3.856 -3.516 -8.091 1.00 95.25 243 MET A N 1
ATOM 1970 C CA . MET A 1 243 ? -3.050 -2.664 -8.960 1.00 95.25 243 MET A CA 1
ATOM 1971 C C . MET A 1 243 ? -2.870 -1.271 -8.343 1.00 95.25 243 MET A C 1
ATOM 1973 O O . MET A 1 243 ? -3.833 -0.509 -8.239 1.00 95.25 243 MET A O 1
ATOM 1977 N N . ALA A 1 244 ? -1.628 -0.923 -8.006 1.00 96.06 244 ALA A N 1
ATOM 1978 C CA . ALA A 1 244 ? -1.276 0.371 -7.450 1.00 96.06 244 ALA A CA 1
ATOM 1979 C C . ALA A 1 244 ? -0.609 1.286 -8.489 1.00 96.06 244 ALA A C 1
ATOM 1981 O O . ALA A 1 244 ? 0.379 0.931 -9.132 1.00 96.06 244 ALA A O 1
ATOM 1982 N N . MET A 1 245 ? -1.115 2.505 -8.641 1.00 96.62 245 MET A N 1
ATOM 1983 C CA . MET A 1 245 ? -0.552 3.523 -9.523 1.00 96.62 245 MET A CA 1
ATOM 1984 C C . MET A 1 245 ? 0.691 4.159 -8.887 1.00 96.62 245 MET A C 1
ATOM 1986 O O . MET A 1 245 ? 0.596 4.858 -7.873 1.00 96.62 245 MET A O 1
ATOM 1990 N N . CYS A 1 246 ? 1.855 4.023 -9.527 1.00 97.12 246 CYS A N 1
ATOM 1991 C CA . CYS A 1 246 ? 3.125 4.537 -8.991 1.00 97.12 246 CYS A CA 1
ATOM 1992 C C . CYS A 1 246 ? 3.094 6.044 -8.706 1.00 97.12 246 CYS A C 1
ATOM 1994 O O . CYS A 1 246 ? 3.596 6.509 -7.683 1.00 97.12 246 CYS A O 1
ATOM 1996 N N . THR A 1 247 ? 2.442 6.824 -9.574 1.00 96.25 247 THR A N 1
ATOM 1997 C CA . THR A 1 247 ? 2.287 8.274 -9.379 1.00 96.25 247 THR A CA 1
ATOM 1998 C C . THR A 1 247 ? 1.534 8.608 -8.095 1.00 96.25 247 THR A C 1
ATOM 2000 O O . THR A 1 247 ? 1.838 9.604 -7.445 1.00 96.25 247 THR A O 1
ATOM 2003 N N . ASN A 1 248 ? 0.556 7.784 -7.718 1.00 97.06 248 ASN A N 1
ATOM 2004 C CA . ASN A 1 248 ? -0.283 8.012 -6.548 1.00 97.06 248 ASN A CA 1
ATOM 2005 C C . ASN A 1 248 ? 0.442 7.624 -5.256 1.00 97.06 248 ASN A C 1
ATOM 2007 O O . ASN A 1 248 ? 0.339 8.339 -4.253 1.00 97.06 248 ASN A O 1
ATOM 2011 N N . LEU A 1 249 ? 1.219 6.536 -5.303 1.00 96.81 249 LEU A N 1
ATOM 2012 C CA . LEU A 1 249 ? 2.104 6.129 -4.212 1.00 96.81 249 LEU A CA 1
ATOM 2013 C C . LEU A 1 249 ? 3.129 7.225 -3.905 1.00 96.81 249 LEU A C 1
ATOM 2015 O O . LEU A 1 249 ? 3.226 7.659 -2.755 1.00 96.81 249 LEU A O 1
ATOM 2019 N N . LEU A 1 250 ? 3.802 7.752 -4.934 1.00 97.38 250 LEU A N 1
ATOM 2020 C CA . LEU A 1 250 ? 4.783 8.839 -4.807 1.00 97.38 250 LEU A CA 1
ATOM 2021 C C . LEU A 1 250 ? 4.170 10.169 -4.336 1.00 97.38 250 LEU A C 1
ATOM 2023 O O . LEU A 1 250 ? 4.874 11.008 -3.786 1.00 97.38 250 LEU A O 1
ATOM 2027 N N . GLN A 1 251 ? 2.859 10.369 -4.507 1.00 97.00 251 GLN A N 1
ATOM 2028 C CA . GLN A 1 251 ? 2.124 11.524 -3.970 1.00 97.00 251 GLN A CA 1
ATOM 2029 C C . GLN A 1 251 ? 1.642 11.320 -2.521 1.00 97.00 251 GLN A C 1
ATOM 2031 O O . GLN A 1 251 ? 0.993 12.202 -1.951 1.00 97.00 251 GLN A O 1
ATOM 2036 N N . GLY A 1 252 ? 1.910 10.162 -1.907 1.00 96.00 252 GLY A N 1
ATOM 2037 C CA . GLY A 1 252 ? 1.462 9.852 -0.549 1.00 96.00 252 GLY A CA 1
ATOM 2038 C C . GLY A 1 252 ? -0.067 9.796 -0.422 1.00 96.00 252 GLY A C 1
ATOM 2039 O O . GLY A 1 252 ? -0.627 10.223 0.601 1.00 96.00 252 GLY A O 1
ATOM 2040 N N . MET A 1 253 ? -0.769 9.345 -1.471 1.00 96.56 253 MET A N 1
ATOM 2041 C CA . MET A 1 253 ? -2.220 9.154 -1.425 1.00 96.56 253 MET A CA 1
ATOM 2042 C C . MET A 1 253 ? -2.577 7.957 -0.541 1.00 96.56 253 MET A C 1
ATOM 2044 O O . MET A 1 253 ? -2.147 6.836 -0.791 1.00 96.56 253 MET A O 1
ATOM 2048 N N . GLN A 1 254 ? -3.391 8.188 0.495 1.00 93.69 254 GLN A N 1
ATOM 2049 C CA . GLN A 1 254 ? -3.712 7.155 1.493 1.00 93.69 254 GLN A CA 1
ATOM 2050 C C . GLN A 1 254 ? -4.472 5.968 0.908 1.00 93.69 254 GLN A C 1
ATOM 2052 O O . GLN A 1 254 ? -4.273 4.850 1.367 1.00 93.69 254 GLN A O 1
ATOM 2057 N N . SER A 1 255 ? -5.332 6.209 -0.084 1.00 93.62 255 SER A N 1
ATOM 2058 C CA . SER A 1 255 ? -6.070 5.149 -0.775 1.00 93.62 255 SER A CA 1
ATOM 2059 C C . SER A 1 255 ? -5.129 4.168 -1.466 1.00 93.62 255 SER A C 1
ATOM 2061 O O . SER A 1 255 ? -5.334 2.968 -1.371 1.00 93.62 255 SER A O 1
ATOM 2063 N N . GLU A 1 256 ? -4.067 4.677 -2.090 1.00 94.75 256 GLU A N 1
ATOM 2064 C CA . GLU A 1 256 ? -3.075 3.857 -2.781 1.00 94.75 256 GLU A CA 1
ATOM 2065 C C . GLU A 1 256 ? -2.194 3.091 -1.793 1.00 94.75 256 GLU A C 1
ATOM 2067 O O . GLU A 1 256 ? -1.967 1.895 -1.925 1.00 94.75 256 GLU A O 1
ATOM 2072 N N . TRP A 1 257 ? -1.750 3.773 -0.736 1.00 95.62 257 TRP A N 1
ATOM 2073 C CA . TRP A 1 257 ? -0.941 3.162 0.315 1.00 95.62 257 TRP A CA 1
ATOM 2074 C C . TRP A 1 257 ? -1.697 2.099 1.117 1.00 95.62 257 TRP A C 1
ATOM 2076 O O . TRP A 1 257 ? -1.078 1.198 1.676 1.00 95.62 257 TRP A O 1
ATOM 2086 N N . ALA A 1 258 ? -3.031 2.156 1.158 1.00 94.06 258 ALA A N 1
ATOM 2087 C CA . ALA A 1 258 ? -3.835 1.100 1.763 1.00 94.06 258 ALA A CA 1
ATOM 2088 C C . ALA A 1 258 ? -3.682 -0.247 1.033 1.00 94.06 258 ALA A C 1
ATOM 2090 O O . ALA A 1 258 ? -3.817 -1.285 1.678 1.00 94.06 258 ALA A O 1
ATOM 2091 N N . LEU A 1 259 ? -3.353 -0.235 -0.266 1.00 95.44 259 LEU A N 1
ATOM 2092 C CA . LEU A 1 259 ? -3.123 -1.443 -1.065 1.00 95.44 259 LEU A CA 1
ATOM 2093 C C . LEU A 1 259 ? -1.820 -2.157 -0.676 1.00 95.44 259 LEU A C 1
ATOM 2095 O O . LEU A 1 259 ? -1.701 -3.361 -0.878 1.00 95.44 259 LEU A O 1
ATOM 2099 N N . MET A 1 260 ? -0.868 -1.431 -0.076 1.00 95.44 260 MET A N 1
ATOM 2100 C CA . MET A 1 260 ? 0.430 -1.967 0.356 1.00 95.44 260 MET A CA 1
ATOM 2101 C C . MET A 1 260 ? 0.343 -2.740 1.674 1.00 95.44 260 MET A C 1
ATOM 2103 O O . MET A 1 260 ? 1.305 -3.399 2.063 1.00 95.44 260 MET A O 1
ATOM 2107 N N . LYS A 1 261 ? -0.779 -2.625 2.395 1.00 95.12 261 LYS A N 1
ATOM 2108 C CA . LYS A 1 261 ? -0.946 -3.218 3.722 1.00 95.12 261 LYS A CA 1
ATOM 2109 C C . LYS A 1 261 ? -0.846 -4.736 3.666 1.00 95.12 261 LYS A C 1
ATOM 2111 O O . LYS A 1 261 ? -1.519 -5.365 2.848 1.00 95.12 261 LYS A O 1
ATOM 2116 N N . ARG A 1 262 ? -0.072 -5.283 4.603 1.00 94.88 262 ARG A N 1
ATOM 2117 C CA . ARG A 1 262 ? 0.182 -6.717 4.772 1.00 94.88 262 ARG A CA 1
ATOM 2118 C C . ARG A 1 262 ? -0.264 -7.175 6.154 1.00 94.88 262 ARG A C 1
ATOM 2120 O O . ARG A 1 262 ? -0.033 -6.474 7.137 1.00 94.88 262 ARG A O 1
ATOM 2127 N N . HIS A 1 263 ? -0.871 -8.350 6.237 1.00 94.31 263 HIS A N 1
ATOM 2128 C CA . HIS A 1 263 ? -1.161 -9.038 7.493 1.00 94.31 263 HIS A CA 1
ATOM 2129 C C . HIS A 1 263 ? -0.152 -10.179 7.724 1.00 94.31 263 HIS A C 1
ATOM 2131 O O . HIS A 1 263 ? 0.319 -10.764 6.750 1.00 94.31 263 HIS A O 1
ATOM 2137 N N . PRO A 1 264 ? 0.164 -10.561 8.978 1.00 91.88 264 PRO A N 1
ATOM 2138 C CA . PRO A 1 264 ? 1.175 -11.583 9.260 1.00 91.88 264 PRO A CA 1
ATOM 2139 C C . PRO A 1 264 ? 0.826 -12.977 8.727 1.00 91.88 264 PRO A C 1
ATOM 2141 O O . PRO A 1 264 ? 1.714 -13.798 8.568 1.00 91.88 264 PRO A O 1
ATOM 2144 N N . SER A 1 265 ? -0.449 -13.238 8.420 1.00 92.69 265 SER A N 1
ATOM 2145 C CA . SER A 1 265 ? -0.873 -14.484 7.761 1.00 92.69 265 SER A CA 1
ATOM 2146 C C . SER A 1 265 ? -0.443 -14.581 6.294 1.00 92.69 265 SER A C 1
ATOM 2148 O O . SER A 1 265 ? -0.555 -15.646 5.704 1.00 92.69 265 SER A O 1
ATOM 2150 N N . GLU A 1 266 ? -0.063 -13.475 5.650 1.00 94.44 266 GLU A N 1
ATOM 2151 C CA . GLU A 1 266 ? 0.410 -13.492 4.265 1.00 94.44 266 GLU A CA 1
ATOM 2152 C C . GLU A 1 266 ? 1.900 -13.863 4.257 1.00 94.44 266 GLU A C 1
ATOM 2154 O O . GLU A 1 266 ? 2.755 -12.992 4.432 1.00 94.44 266 GLU A O 1
ATOM 2159 N N . ASP A 1 267 ? 2.209 -15.152 4.068 1.00 91.94 267 ASP A N 1
ATOM 2160 C CA . ASP A 1 267 ? 3.590 -15.672 4.055 1.00 91.94 267 ASP A CA 1
ATOM 2161 C C . ASP A 1 267 ? 4.414 -15.078 2.907 1.00 91.94 267 ASP A C 1
ATOM 2163 O O . ASP A 1 267 ? 5.549 -14.638 3.099 1.00 91.94 267 ASP A O 1
ATOM 2167 N N . ILE A 1 268 ? 3.809 -15.032 1.716 1.00 94.38 268 ILE A N 1
ATOM 2168 C CA . ILE A 1 268 ? 4.371 -14.429 0.509 1.00 94.38 268 ILE A CA 1
ATOM 2169 C C . ILE A 1 268 ? 3.377 -13.378 0.015 1.00 94.38 268 ILE A C 1
ATOM 2171 O O . ILE A 1 268 ? 2.279 -13.700 -0.455 1.00 94.38 268 ILE A O 1
ATOM 2175 N N . PHE A 1 269 ? 3.767 -12.113 0.132 1.00 95.75 269 PHE A N 1
ATOM 2176 C CA . PHE A 1 269 ? 2.967 -10.967 -0.273 1.00 95.75 269 PHE A CA 1
ATOM 2177 C C . PHE A 1 269 ? 3.721 -10.111 -1.283 1.00 95.75 269 PHE A C 1
ATOM 2179 O O . PHE A 1 269 ? 4.836 -9.660 -1.018 1.00 95.75 269 PHE A O 1
ATOM 2186 N N . GLY A 1 270 ? 3.091 -9.836 -2.419 1.00 95.38 270 GLY A N 1
ATOM 2187 C CA . GLY A 1 270 ? 3.620 -8.897 -3.397 1.00 95.38 270 GLY A CA 1
ATOM 2188 C C . GLY A 1 270 ? 2.686 -7.744 -3.702 1.00 95.38 270 GLY A C 1
ATOM 2189 O O . GLY A 1 270 ? 1.495 -7.756 -3.392 1.00 95.38 270 GLY A O 1
ATOM 2190 N N . VAL A 1 271 ? 3.251 -6.741 -4.357 1.00 96.31 271 VAL A N 1
ATOM 2191 C CA . VAL A 1 271 ? 2.536 -5.542 -4.784 1.00 96.31 271 VAL A CA 1
ATOM 2192 C C . VAL A 1 271 ? 2.595 -5.434 -6.296 1.00 96.31 271 VAL A C 1
ATOM 2194 O O . VAL A 1 271 ? 3.683 -5.433 -6.866 1.00 96.31 271 VAL A O 1
ATOM 2197 N N . GLN A 1 272 ? 1.437 -5.268 -6.931 1.00 97.44 272 GLN A N 1
ATOM 2198 C CA . GLN A 1 272 ? 1.365 -4.950 -8.348 1.00 97.44 272 GLN A CA 1
ATOM 2199 C C . GLN A 1 272 ? 1.449 -3.435 -8.567 1.00 97.44 272 GLN A C 1
ATOM 2201 O O . GLN A 1 272 ? 0.601 -2.676 -8.100 1.00 97.44 272 GLN A O 1
ATOM 2206 N N . LEU A 1 273 ? 2.455 -2.994 -9.319 1.00 97.31 273 LEU A N 1
ATOM 2207 C CA . LEU A 1 273 ? 2.675 -1.606 -9.703 1.00 97.31 273 LEU A CA 1
ATOM 2208 C C . LEU A 1 273 ? 2.252 -1.343 -11.147 1.00 97.31 273 LEU A C 1
ATOM 2210 O O . LEU A 1 273 ? 2.525 -2.128 -12.051 1.00 97.31 273 LEU A O 1
ATOM 2214 N N . CYS A 1 274 ? 1.639 -0.185 -11.374 1.00 97.25 274 CYS A N 1
ATOM 2215 C CA . CYS A 1 274 ? 1.248 0.296 -12.690 1.00 97.25 274 CYS A CA 1
ATOM 2216 C C . CYS A 1 274 ? 1.816 1.696 -12.955 1.00 97.25 274 CYS A C 1
ATOM 2218 O O . CYS A 1 274 ? 1.593 2.653 -12.204 1.00 97.25 274 CYS A O 1
ATOM 2220 N N . GLY A 1 275 ? 2.519 1.828 -14.078 1.00 96.19 275 GLY A N 1
ATOM 2221 C CA . GLY A 1 275 ? 3.107 3.069 -14.562 1.00 96.19 275 GLY A CA 1
ATOM 2222 C C . GLY A 1 275 ? 3.731 2.875 -15.942 1.00 96.19 275 GLY A C 1
ATOM 2223 O O . GLY A 1 275 ? 3.866 1.753 -16.418 1.00 96.19 275 GLY A O 1
ATOM 2224 N N . SER A 1 276 ? 4.078 3.981 -16.597 1.00 95.12 276 SER A N 1
ATOM 2225 C CA . SER A 1 276 ? 4.586 3.986 -17.978 1.00 95.12 276 SER A CA 1
ATOM 2226 C C . SER A 1 276 ? 5.981 4.588 -18.128 1.00 95.12 276 SER A C 1
ATOM 2228 O O . SER A 1 276 ? 6.555 4.541 -19.216 1.00 95.12 276 SER A O 1
ATOM 2230 N N . PHE A 1 277 ? 6.539 5.148 -17.051 1.00 95.75 277 PHE A N 1
ATOM 2231 C CA . PHE A 1 277 ? 7.815 5.854 -17.087 1.00 95.75 277 PHE A CA 1
ATOM 2232 C C . PHE A 1 277 ? 8.866 5.181 -16.191 1.00 95.75 277 PHE A C 1
ATOM 2234 O O . PHE A 1 277 ? 8.583 4.937 -15.011 1.00 95.75 277 PHE A O 1
ATOM 2241 N N . PRO A 1 278 ? 10.083 4.919 -16.708 1.00 94.50 278 PRO A N 1
ATOM 2242 C CA . PRO A 1 278 ? 11.164 4.290 -15.946 1.00 94.50 278 PRO A CA 1
ATOM 2243 C C . PRO A 1 278 ? 11.552 5.034 -14.665 1.00 94.50 278 PRO A C 1
ATOM 2245 O O . PRO A 1 278 ? 11.825 4.401 -13.649 1.00 94.50 278 PRO A O 1
ATOM 2248 N N . ASP A 1 279 ? 11.545 6.369 -14.684 1.00 95.56 279 ASP A N 1
ATOM 2249 C CA . ASP A 1 279 ? 11.875 7.208 -13.526 1.00 95.56 279 ASP A CA 1
ATOM 2250 C C . ASP A 1 279 ? 10.877 7.014 -12.380 1.00 95.56 279 ASP A C 1
ATOM 2252 O O . ASP A 1 279 ? 11.259 6.807 -11.230 1.00 95.56 279 ASP A O 1
ATOM 2256 N N . THR A 1 280 ? 9.592 7.011 -12.711 1.00 96.75 280 THR A N 1
ATOM 2257 C CA . THR A 1 280 ? 8.481 6.877 -11.777 1.00 96.75 280 THR A CA 1
ATOM 2258 C C . THR A 1 280 ? 8.429 5.458 -11.217 1.00 96.75 280 THR A C 1
ATOM 2260 O O . THR A 1 280 ? 8.269 5.280 -10.010 1.00 96.75 280 THR A O 1
ATOM 2263 N N . MET A 1 281 ? 8.599 4.445 -12.074 1.00 97.50 281 MET A N 1
ATOM 2264 C CA . MET A 1 281 ? 8.607 3.036 -11.669 1.00 97.50 281 MET A CA 1
ATOM 2265 C C . MET A 1 281 ? 9.807 2.709 -10.771 1.00 97.50 281 MET A C 1
ATOM 2267 O O . MET A 1 281 ? 9.625 2.085 -9.727 1.00 97.50 281 MET A O 1
ATOM 2271 N N . SER A 1 282 ? 11.007 3.190 -11.117 1.00 96.25 282 SER A N 1
ATOM 2272 C CA . SER A 1 282 ? 12.218 2.972 -10.310 1.00 96.25 282 SER A CA 1
ATOM 2273 C C . SER A 1 282 ? 12.106 3.652 -8.945 1.00 96.25 282 SER A C 1
ATOM 2275 O O . SER A 1 282 ? 12.310 3.005 -7.922 1.00 96.25 282 SER A O 1
ATOM 2277 N N . LYS A 1 283 ? 11.655 4.916 -8.896 1.00 97.38 283 LYS A N 1
ATOM 2278 C CA . LYS A 1 283 ? 11.421 5.627 -7.625 1.00 97.38 283 LYS A CA 1
ATOM 2279 C C . LYS A 1 283 ? 10.401 4.914 -6.749 1.00 97.38 283 LYS A C 1
ATOM 2281 O O . LYS A 1 283 ? 10.587 4.808 -5.541 1.00 97.38 283 LYS A O 1
ATOM 2286 N N . CYS A 1 284 ? 9.333 4.396 -7.350 1.00 97.31 284 CYS A N 1
ATOM 2287 C CA . CYS A 1 284 ? 8.329 3.638 -6.617 1.00 97.31 284 CYS A CA 1
ATOM 2288 C C . CYS A 1 284 ? 8.896 2.319 -6.067 1.00 97.31 284 CYS A C 1
ATOM 2290 O O . CYS A 1 284 ? 8.651 1.998 -4.908 1.00 97.31 284 CYS A O 1
ATOM 2292 N N . ALA A 1 285 ? 9.694 1.587 -6.848 1.00 96.19 285 ALA A N 1
ATOM 2293 C CA . ALA A 1 285 ? 10.353 0.368 -6.381 1.00 96.19 285 ALA A CA 1
ATOM 2294 C C . ALA A 1 285 ? 11.328 0.643 -5.221 1.00 96.19 285 ALA A C 1
ATOM 2296 O O . ALA A 1 285 ? 11.303 -0.066 -4.216 1.00 96.19 285 ALA A O 1
ATOM 2297 N N . GLU A 1 286 ? 12.130 1.708 -5.310 1.00 95.19 286 GLU A N 1
ATOM 2298 C CA . GLU A 1 286 ? 13.028 2.139 -4.231 1.00 95.19 286 GLU A CA 1
ATOM 2299 C C . GLU A 1 286 ? 12.262 2.564 -2.964 1.00 95.19 286 GLU A C 1
ATOM 2301 O O . GLU A 1 286 ? 12.667 2.240 -1.842 1.00 95.19 286 GLU A O 1
ATOM 2306 N N . LEU A 1 287 ? 11.129 3.255 -3.131 1.00 95.75 287 LEU A N 1
ATOM 2307 C CA . LEU A 1 287 ? 10.251 3.644 -2.028 1.00 95.75 287 LEU A CA 1
ATOM 2308 C C . LEU A 1 287 ? 9.701 2.424 -1.293 1.00 95.75 287 LEU A C 1
ATOM 2310 O O . LEU A 1 287 ? 9.790 2.356 -0.069 1.00 95.75 287 LEU A O 1
ATOM 2314 N N . LEU A 1 288 ? 9.143 1.465 -2.034 1.00 94.44 288 LEU A N 1
ATOM 2315 C CA . LEU A 1 288 ? 8.563 0.264 -1.442 1.00 94.44 288 LEU A CA 1
ATOM 2316 C C . LEU A 1 288 ? 9.635 -0.579 -0.754 1.00 94.44 288 LEU A C 1
ATOM 2318 O O . LEU A 1 288 ? 9.453 -0.945 0.403 1.00 94.44 288 LEU A O 1
ATOM 2322 N N . GLN A 1 289 ? 10.789 -0.782 -1.391 1.00 90.50 289 GLN A N 1
ATOM 2323 C CA . GLN A 1 289 ? 11.903 -1.510 -0.779 1.00 90.50 289 GLN A CA 1
ATOM 2324 C C . GLN A 1 289 ? 12.354 -0.889 0.554 1.00 90.50 289 GLN A C 1
ATOM 2326 O O . GLN A 1 289 ? 12.752 -1.603 1.466 1.00 90.50 289 GLN A O 1
ATOM 2331 N N . SER A 1 290 ? 12.337 0.443 0.665 1.00 90.62 290 SER A N 1
ATOM 2332 C CA . SER A 1 290 ? 12.855 1.146 1.849 1.00 90.62 290 SER A CA 1
ATOM 2333 C C . SER A 1 290 ? 11.828 1.368 2.960 1.00 90.62 290 SER A C 1
ATOM 2335 O O . SER A 1 290 ? 12.222 1.634 4.096 1.00 90.62 290 SER A O 1
ATOM 2337 N N . LYS A 1 291 ? 10.526 1.328 2.648 1.00 93.62 291 LYS A N 1
ATOM 2338 C CA . LYS A 1 291 ? 9.445 1.708 3.579 1.00 93.62 291 LYS A CA 1
ATOM 2339 C C . LYS A 1 291 ? 8.365 0.649 3.766 1.00 93.62 291 LYS A C 1
ATOM 2341 O O . LYS A 1 291 ? 7.450 0.881 4.554 1.00 93.62 291 LYS A O 1
ATOM 2346 N N . THR A 1 292 ? 8.442 -0.477 3.064 1.00 92.94 292 THR A N 1
ATOM 2347 C CA . THR A 1 292 ? 7.452 -1.553 3.160 1.00 92.94 292 THR A CA 1
ATOM 2348 C C . THR A 1 292 ? 8.113 -2.922 3.239 1.00 92.94 292 THR A C 1
ATOM 2350 O O . THR A 1 292 ? 9.199 -3.140 2.716 1.00 92.94 292 THR A O 1
ATOM 2353 N N . GLU A 1 293 ? 7.425 -3.852 3.884 1.00 91.81 293 GLU A N 1
ATOM 2354 C CA . GLU A 1 293 ? 7.750 -5.268 3.943 1.00 91.81 293 GLU A CA 1
ATOM 2355 C C . GLU A 1 293 ? 6.922 -6.020 2.897 1.00 91.81 293 GLU A C 1
ATOM 2357 O O . GLU A 1 293 ? 5.755 -6.372 3.121 1.00 91.81 293 GLU A O 1
ATOM 2362 N N . ILE A 1 294 ? 7.530 -6.244 1.737 1.00 92.50 294 ILE A N 1
ATOM 2363 C CA . ILE A 1 294 ? 6.969 -6.998 0.614 1.00 92.50 294 ILE A CA 1
ATOM 2364 C C . ILE A 1 294 ? 7.993 -8.021 0.131 1.00 92.50 294 ILE A C 1
ATOM 2366 O O . ILE A 1 294 ? 9.196 -7.812 0.264 1.00 92.50 294 ILE A O 1
ATOM 2370 N N . ASP A 1 295 ? 7.516 -9.127 -0.425 1.00 92.56 295 ASP A N 1
ATOM 2371 C CA . ASP A 1 295 ? 8.370 -10.197 -0.933 1.00 92.56 295 ASP A CA 1
ATOM 2372 C C . ASP A 1 295 ? 8.721 -9.968 -2.409 1.00 92.56 295 ASP A C 1
ATOM 2374 O O . ASP A 1 295 ? 9.860 -10.188 -2.816 1.00 92.56 295 ASP A O 1
ATOM 2378 N N . PHE A 1 296 ? 7.769 -9.479 -3.212 1.00 93.00 296 PHE A N 1
ATOM 2379 C CA . PHE A 1 296 ? 7.992 -9.166 -4.624 1.00 93.00 296 PHE A CA 1
ATOM 2380 C C . PHE A 1 296 ? 7.223 -7.933 -5.095 1.00 93.00 296 PHE A C 1
ATOM 2382 O O . PHE A 1 296 ? 6.223 -7.517 -4.507 1.00 93.00 296 PHE A O 1
ATOM 2389 N N . ILE A 1 297 ? 7.686 -7.381 -6.215 1.00 94.19 297 ILE A N 1
ATOM 2390 C CA . ILE A 1 297 ? 6.978 -6.361 -6.981 1.00 94.19 297 ILE A CA 1
ATOM 2391 C C . ILE A 1 297 ? 6.594 -6.976 -8.325 1.00 94.19 297 ILE A C 1
ATOM 2393 O O . ILE A 1 297 ? 7.452 -7.496 -9.034 1.00 94.19 297 ILE A O 1
ATOM 2397 N N . ASP A 1 298 ? 5.313 -6.899 -8.660 1.00 95.19 298 ASP A N 1
ATOM 2398 C CA . ASP A 1 298 ? 4.757 -7.267 -9.959 1.00 95.19 298 ASP A CA 1
ATOM 2399 C C . ASP A 1 298 ? 4.539 -6.004 -10.808 1.00 95.19 298 ASP A C 1
ATOM 2401 O O . ASP A 1 298 ? 4.197 -4.945 -10.279 1.00 95.19 298 ASP A O 1
ATOM 2405 N N . VAL A 1 299 ? 4.754 -6.087 -12.122 1.00 96.25 299 VAL A N 1
ATOM 2406 C CA . VAL A 1 299 ? 4.550 -4.957 -13.043 1.00 96.25 299 VAL A CA 1
ATOM 2407 C C . VAL A 1 299 ? 3.319 -5.235 -13.889 1.00 96.25 299 VAL A C 1
ATOM 2409 O O . VAL A 1 299 ? 3.303 -6.163 -14.693 1.00 96.25 299 VAL A O 1
ATOM 2412 N N . ASN A 1 300 ? 2.292 -4.395 -13.756 1.00 96.06 300 ASN A N 1
ATOM 2413 C CA . ASN A 1 300 ? 1.085 -4.535 -14.556 1.00 96.06 300 ASN A CA 1
ATOM 2414 C C . ASN A 1 300 ? 1.366 -4.184 -16.027 1.00 96.06 300 ASN A C 1
ATOM 2416 O O . ASN A 1 300 ? 1.555 -3.017 -16.378 1.00 96.06 300 ASN A O 1
ATOM 2420 N N . VAL A 1 301 ? 1.319 -5.208 -16.877 1.00 95.75 301 VAL A N 1
ATOM 2421 C CA . VAL A 1 301 ? 1.436 -5.112 -18.343 1.00 95.75 301 VAL A CA 1
ATOM 2422 C C . VAL A 1 301 ? 0.166 -5.570 -19.067 1.00 95.75 301 VAL A C 1
ATOM 2424 O O . VAL A 1 301 ? 0.188 -5.792 -20.270 1.00 95.75 301 VAL A O 1
ATOM 2427 N N . GLY A 1 302 ? -0.946 -5.746 -18.345 1.00 93.62 302 GLY A N 1
ATOM 2428 C CA . GLY A 1 302 ? -2.150 -6.399 -18.877 1.00 93.62 302 GLY A CA 1
ATOM 2429 C C . GLY A 1 302 ? -3.438 -5.586 -18.773 1.00 93.62 302 GLY A C 1
ATOM 2430 O O . GLY A 1 302 ? -4.399 -5.890 -19.469 1.00 93.62 302 GLY A O 1
ATOM 2431 N N . CYS A 1 303 ? -3.493 -4.551 -17.929 1.00 93.88 303 CYS A N 1
ATOM 2432 C CA . CYS A 1 303 ? -4.728 -3.802 -17.700 1.00 93.88 303 CYS A CA 1
ATOM 2433 C C . CYS A 1 303 ? -5.210 -3.097 -18.989 1.00 93.88 303 CYS A C 1
ATOM 2435 O O . CYS A 1 303 ? -4.446 -2.305 -19.554 1.00 93.88 303 CYS A O 1
ATOM 2437 N N . PRO A 1 304 ? -6.450 -3.345 -19.459 1.00 93.88 304 PRO A N 1
ATOM 2438 C CA . PRO A 1 304 ? -6.993 -2.743 -20.679 1.00 93.88 304 PRO A CA 1
ATOM 2439 C C . PRO A 1 304 ? -7.798 -1.461 -20.424 1.00 93.88 304 PRO A C 1
ATOM 2441 O O . PRO A 1 304 ? -8.382 -0.916 -21.350 1.00 93.88 304 PRO A O 1
ATOM 2444 N N . ILE A 1 305 ? -7.878 -0.978 -19.178 1.00 93.62 305 ILE A N 1
ATOM 2445 C CA . ILE A 1 305 ? -8.673 0.213 -18.844 1.00 93.62 305 ILE A CA 1
ATOM 2446 C C . ILE A 1 305 ? -8.165 1.420 -19.641 1.00 93.62 305 ILE A C 1
ATOM 2448 O O . ILE A 1 305 ? -7.002 1.798 -19.495 1.00 93.62 305 ILE A O 1
ATOM 2452 N N . ASP A 1 306 ? -9.058 2.088 -20.378 1.00 92.81 306 ASP A N 1
ATOM 2453 C CA . ASP A 1 306 ? -8.739 3.226 -21.256 1.00 92.81 306 ASP A CA 1
ATOM 2454 C C . ASP A 1 306 ? -7.874 4.292 -20.577 1.00 92.81 306 ASP A C 1
ATOM 2456 O O . ASP A 1 306 ? -6.912 4.797 -21.148 1.00 92.81 306 ASP A O 1
ATOM 2460 N N . LEU A 1 307 ? -8.175 4.635 -19.319 1.00 90.75 307 LEU A N 1
ATOM 2461 C CA . LEU A 1 307 ? -7.415 5.640 -18.569 1.00 90.75 307 LEU A CA 1
ATOM 2462 C C . LEU A 1 307 ? -5.950 5.234 -18.336 1.00 90.75 307 LEU A C 1
ATOM 2464 O O . LEU A 1 307 ? -5.078 6.101 -18.254 1.00 90.75 307 LEU A O 1
ATOM 2468 N N . VAL A 1 308 ? -5.692 3.937 -18.170 1.00 92.38 308 VAL A N 1
ATOM 2469 C CA . VAL A 1 308 ? -4.356 3.365 -17.966 1.00 92.38 308 VAL A CA 1
ATOM 2470 C C . VAL A 1 308 ? -3.659 3.202 -19.316 1.00 92.38 308 VAL A C 1
ATOM 2472 O O . VAL A 1 308 ? -2.530 3.672 -19.477 1.00 92.38 308 VAL A O 1
ATOM 2475 N N . PHE A 1 309 ? -4.370 2.648 -20.301 1.00 94.44 309 PHE A N 1
ATOM 2476 C CA . PHE A 1 309 ? -3.890 2.444 -21.665 1.00 94.44 309 PHE A CA 1
ATOM 2477 C C . PHE A 1 309 ? -3.461 3.761 -22.328 1.00 94.44 309 PHE A C 1
ATOM 2479 O O . PHE A 1 309 ? -2.329 3.889 -22.788 1.00 94.44 309 PHE A O 1
ATOM 2486 N N . ASN A 1 310 ? -4.306 4.797 -22.271 1.00 93.06 310 ASN A N 1
ATOM 2487 C CA . ASN A 1 310 ? -4.028 6.112 -22.862 1.00 93.06 310 ASN A CA 1
ATOM 2488 C C . ASN A 1 310 ? -2.832 6.829 -22.214 1.00 93.06 310 ASN A C 1
ATOM 2490 O O . ASN A 1 310 ? -2.229 7.714 -22.818 1.00 93.06 310 ASN A O 1
ATOM 2494 N N . LYS A 1 311 ? -2.447 6.444 -20.991 1.00 92.56 311 LYS A N 1
ATOM 2495 C CA . LYS A 1 311 ? -1.223 6.925 -20.326 1.00 92.56 311 LYS A CA 1
ATOM 2496 C C . LYS A 1 311 ? 0.023 6.116 -20.706 1.00 92.56 311 LYS A C 1
ATOM 2498 O O . LYS A 1 311 ? 1.112 6.401 -20.201 1.00 92.56 311 LYS A O 1
ATOM 2503 N N . GLY A 1 312 ? -0.120 5.119 -21.578 1.00 93.25 312 GLY A N 1
ATOM 2504 C CA . GLY A 1 312 ? 0.945 4.221 -22.012 1.00 93.25 312 GLY A CA 1
ATOM 2505 C C . GLY A 1 312 ? 1.344 3.173 -20.974 1.00 93.25 312 GLY A C 1
ATOM 2506 O O . GLY A 1 312 ? 2.478 2.705 -21.024 1.00 93.25 312 GLY A O 1
ATOM 2507 N N . ALA A 1 313 ? 0.474 2.875 -20.005 1.00 94.88 313 ALA A N 1
ATOM 2508 C CA . ALA A 1 313 ? 0.691 1.874 -18.959 1.00 94.88 313 ALA A CA 1
ATOM 2509 C C . ALA A 1 313 ? -0.247 0.668 -19.161 1.00 94.88 313 ALA A C 1
ATOM 2511 O O . ALA A 1 313 ? -1.100 0.682 -20.051 1.00 94.88 313 ALA A O 1
ATOM 2512 N N . GLY A 1 314 ? -0.118 -0.367 -18.326 1.00 94.06 314 GLY A N 1
ATOM 2513 C CA . GLY A 1 314 ? -0.917 -1.585 -18.463 1.00 94.06 314 GLY A CA 1
ATOM 2514 C C . GLY A 1 314 ? -0.638 -2.272 -19.798 1.00 94.06 314 GLY A C 1
ATOM 2515 O O . GLY A 1 314 ? 0.517 -2.387 -20.204 1.00 94.06 314 GLY A O 1
ATOM 2516 N N . SER A 1 315 ? -1.688 -2.681 -20.506 1.00 95.69 315 SER A N 1
ATOM 2517 C CA . SER A 1 315 ? -1.563 -3.373 -21.800 1.00 95.69 315 SER A CA 1
ATOM 2518 C C . SER A 1 315 ? -0.850 -2.562 -22.891 1.00 95.69 315 SER A C 1
ATOM 2520 O O . SER A 1 315 ? -0.145 -3.148 -23.708 1.00 95.69 315 SER A O 1
ATOM 2522 N N . ALA A 1 316 ? -0.908 -1.224 -22.855 1.00 95.88 316 ALA A N 1
ATOM 2523 C CA . ALA A 1 316 ? -0.166 -0.366 -23.790 1.00 95.88 316 ALA A CA 1
ATOM 2524 C C . ALA A 1 316 ? 1.363 -0.512 -23.667 1.00 95.88 316 ALA A C 1
ATOM 2526 O O . ALA A 1 316 ? 2.103 -0.145 -24.581 1.00 95.88 316 ALA A O 1
ATOM 2527 N N . LEU A 1 317 ? 1.859 -1.015 -22.530 1.00 94.00 317 LEU A N 1
ATOM 2528 C CA . LEU A 1 317 ? 3.291 -1.196 -22.307 1.00 94.00 317 LEU A CA 1
ATOM 2529 C C . LEU A 1 317 ? 3.859 -2.357 -23.142 1.00 94.00 317 LEU A C 1
ATOM 2531 O O . LEU A 1 317 ? 5.043 -2.330 -23.473 1.00 94.00 317 LEU A O 1
ATOM 2535 N N . MET A 1 318 ? 3.016 -3.316 -23.551 1.00 90.81 318 MET A N 1
ATOM 2536 C CA . MET A 1 318 ? 3.414 -4.444 -24.405 1.00 90.81 318 MET A CA 1
ATOM 2537 C C . MET A 1 318 ? 3.861 -4.000 -25.805 1.00 90.81 318 MET A C 1
ATOM 2539 O O . MET A 1 318 ? 4.766 -4.597 -26.378 1.00 90.81 318 MET A O 1
ATOM 2543 N N . GLU A 1 319 ? 3.304 -2.907 -26.331 1.00 91.12 319 GLU A N 1
ATOM 2544 C CA . GLU A 1 319 ? 3.713 -2.324 -27.620 1.00 91.12 319 GLU A CA 1
ATOM 2545 C C . GLU A 1 319 ? 5.000 -1.486 -27.511 1.00 91.12 319 GLU A C 1
ATOM 2547 O O . GLU A 1 319 ? 5.555 -1.028 -28.509 1.00 91.12 319 GLU A O 1
ATOM 2552 N N . ARG A 1 320 ? 5.495 -1.259 -26.288 1.00 91.25 320 ARG A N 1
ATOM 2553 C CA . ARG A 1 320 ? 6.614 -0.358 -25.989 1.00 91.25 320 ARG A CA 1
ATOM 2554 C C . ARG A 1 320 ? 7.767 -1.121 -25.343 1.00 91.25 320 ARG A C 1
ATOM 2556 O O . ARG A 1 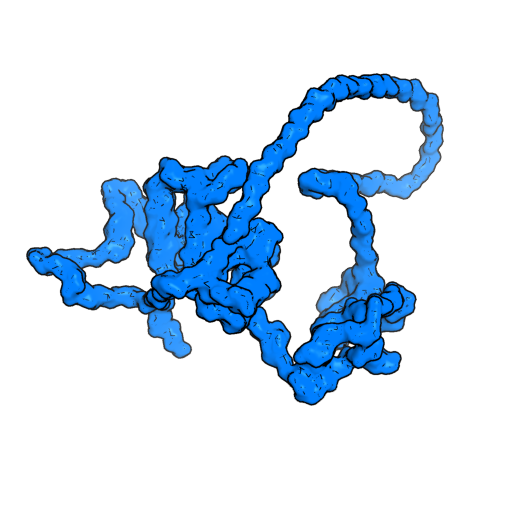320 ? 8.229 -0.749 -24.265 1.00 91.25 320 ARG A O 1
ATOM 2563 N N . SER A 1 321 ? 8.264 -2.155 -26.022 1.00 87.81 321 SER A N 1
ATOM 2564 C CA . SER A 1 321 ? 9.321 -3.059 -25.531 1.00 87.81 321 SER A CA 1
ATOM 2565 C C . SER A 1 321 ? 10.530 -2.335 -24.928 1.00 87.81 321 SER A C 1
ATOM 2567 O O . SER A 1 321 ? 10.923 -2.642 -23.806 1.00 87.81 321 SER A O 1
ATOM 2569 N N . ARG A 1 322 ? 11.058 -1.300 -25.597 1.00 88.69 322 ARG A N 1
ATOM 2570 C CA . ARG A 1 322 ? 12.165 -0.478 -25.069 1.00 88.69 322 ARG A CA 1
ATOM 2571 C C . ARG A 1 322 ? 11.820 0.188 -23.735 1.00 88.69 322 ARG A C 1
ATOM 2573 O O . ARG A 1 322 ? 12.626 0.181 -22.813 1.00 88.69 322 ARG A O 1
ATOM 2580 N N . ARG A 1 323 ? 10.621 0.769 -23.610 1.00 90.75 323 ARG A N 1
ATOM 2581 C CA . ARG A 1 323 ? 10.174 1.398 -22.353 1.00 90.75 323 ARG A CA 1
ATOM 2582 C C . ARG A 1 323 ? 9.990 0.364 -21.254 1.00 90.75 323 ARG A C 1
ATOM 2584 O O . ARG A 1 323 ? 10.346 0.631 -20.111 1.00 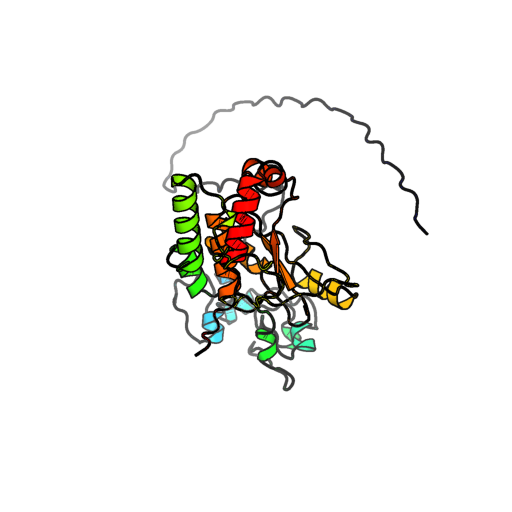90.75 323 ARG A O 1
ATOM 2591 N N . PHE A 1 324 ? 9.440 -0.797 -21.598 1.00 92.12 324 PHE A N 1
ATOM 2592 C CA . PHE A 1 324 ? 9.282 -1.895 -20.657 1.00 92.12 324 PHE A CA 1
ATOM 2593 C C . PHE A 1 324 ? 10.639 -2.394 -20.147 1.00 92.12 324 PHE A C 1
ATOM 2595 O O . PHE A 1 324 ? 10.817 -2.540 -18.941 1.00 92.12 324 PHE A O 1
ATOM 2602 N N . GLU A 1 325 ? 11.625 -2.551 -21.033 1.00 90.81 325 GLU A N 1
ATOM 2603 C CA . GLU A 1 325 ? 12.993 -2.906 -20.656 1.00 90.81 325 GLU A CA 1
ATOM 2604 C C . GLU A 1 325 ? 13.625 -1.857 -19.727 1.00 90.81 325 GLU A C 1
ATOM 2606 O O . GLU A 1 325 ? 14.160 -2.219 -18.677 1.00 90.81 325 GLU A O 1
ATOM 2611 N N . GLU A 1 326 ? 13.522 -0.563 -20.060 1.00 91.44 326 GLU A N 1
ATOM 2612 C CA . GLU A 1 326 ? 13.989 0.538 -19.202 1.00 91.44 326 GLU A CA 1
ATOM 2613 C C . GLU A 1 326 ? 13.347 0.469 -17.799 1.00 91.44 326 GLU A C 1
ATOM 2615 O O . GLU A 1 326 ? 14.021 0.658 -16.787 1.00 91.44 326 GLU A O 1
ATOM 2620 N N . ILE A 1 327 ? 12.050 0.155 -17.712 1.00 93.88 327 ILE A N 1
ATOM 2621 C CA . ILE A 1 327 ? 11.339 -0.007 -16.435 1.00 93.88 327 ILE A CA 1
ATOM 2622 C C . ILE A 1 327 ? 11.876 -1.208 -15.652 1.00 93.88 327 ILE A C 1
ATOM 2624 O O . ILE A 1 327 ? 12.260 -1.056 -14.492 1.00 93.88 327 ILE A O 1
ATOM 2628 N N . VAL A 1 328 ? 11.920 -2.394 -16.264 1.00 91.56 328 VAL A N 1
ATOM 2629 C CA . VAL A 1 328 ? 12.318 -3.634 -15.580 1.00 91.56 328 VAL A CA 1
ATOM 2630 C C . VAL A 1 328 ? 13.773 -3.555 -15.121 1.00 91.56 328 VAL A C 1
ATOM 2632 O O . VAL A 1 328 ? 14.076 -3.922 -13.984 1.00 91.56 328 VAL A O 1
ATOM 2635 N N . ARG A 1 329 ? 14.675 -3.024 -15.957 1.00 89.50 329 ARG A N 1
ATOM 2636 C CA . ARG A 1 329 ? 16.080 -2.810 -15.582 1.00 89.50 329 ARG A CA 1
ATOM 2637 C C . ARG A 1 329 ? 16.216 -1.791 -14.457 1.00 89.50 329 ARG A C 1
ATOM 2639 O O . ARG A 1 329 ? 16.953 -2.060 -13.513 1.00 89.50 329 ARG A O 1
ATOM 2646 N N . GLY A 1 330 ? 15.486 -0.677 -14.509 1.00 90.94 330 GLY A N 1
ATOM 2647 C CA . GLY A 1 330 ? 15.510 0.340 -13.457 1.00 90.94 330 GLY A CA 1
ATOM 2648 C C . GLY A 1 330 ? 15.007 -0.169 -12.113 1.00 90.94 330 GLY A C 1
ATOM 2649 O O . GLY A 1 330 ? 15.680 -0.018 -11.095 1.00 90.94 330 GLY A O 1
ATOM 2650 N N . MET A 1 331 ? 13.879 -0.879 -12.108 1.00 92.19 331 MET A N 1
ATOM 2651 C CA . MET A 1 331 ? 13.360 -1.521 -10.899 1.00 92.19 331 MET A CA 1
ATOM 2652 C C . MET A 1 331 ? 14.338 -2.578 -10.374 1.00 92.19 331 MET A C 1
ATOM 2654 O O . MET A 1 331 ? 14.675 -2.582 -9.193 1.00 92.19 331 MET A O 1
ATOM 2658 N N . LYS A 1 332 ? 14.889 -3.428 -11.252 1.00 87.88 332 LYS A N 1
ATOM 2659 C CA . LYS A 1 332 ? 15.910 -4.415 -10.870 1.00 87.88 332 LYS A CA 1
ATOM 2660 C C . LYS A 1 332 ? 17.148 -3.751 -10.265 1.00 87.88 332 LYS A C 1
ATOM 2662 O O . LYS A 1 332 ? 17.692 -4.314 -9.311 1.00 87.88 332 LYS A O 1
ATOM 2667 N N . TYR A 1 333 ? 17.576 -2.611 -10.810 1.00 86.88 333 TYR A N 1
ATOM 2668 C CA . TYR A 1 333 ? 18.722 -1.845 -10.331 1.00 86.88 333 TYR A CA 1
ATOM 2669 C C . TYR A 1 333 ? 18.499 -1.355 -8.905 1.00 86.88 333 TYR A C 1
ATOM 2671 O O . TYR A 1 333 ? 19.406 -1.459 -8.104 1.00 86.88 333 TYR A O 1
ATOM 2679 N N . VAL A 1 334 ? 17.304 -0.887 -8.541 1.00 88.31 334 VAL A N 1
ATOM 2680 C CA . VAL A 1 334 ? 17.061 -0.310 -7.204 1.00 88.31 334 VAL A CA 1
ATOM 2681 C C . VAL A 1 334 ? 16.601 -1.328 -6.149 1.00 88.31 334 VAL A C 1
ATOM 2683 O O . VAL A 1 334 ? 16.643 -1.038 -4.955 1.00 88.31 334 VAL A O 1
ATOM 2686 N N . SER A 1 335 ? 16.162 -2.521 -6.560 1.00 82.12 335 SER A N 1
ATOM 2687 C CA . SER A 1 335 ? 15.610 -3.560 -5.674 1.00 82.12 335 SER A CA 1
ATOM 2688 C C . SER A 1 335 ? 16.675 -4.510 -5.107 1.00 82.12 335 SER A C 1
ATOM 2690 O O . SER A 1 335 ? 16.663 -5.707 -5.405 1.00 82.12 335 SER A O 1
ATOM 2692 N N . TYR A 1 336 ? 17.608 -3.990 -4.307 1.00 72.25 336 TYR A N 1
ATOM 2693 C CA . TYR A 1 336 ? 18.531 -4.787 -3.486 1.00 72.25 336 TYR A CA 1
ATOM 2694 C C . TYR A 1 336 ? 18.591 -4.246 -2.051 1.00 72.25 336 TYR A C 1
ATOM 2696 O O . TYR A 1 336 ? 18.385 -3.048 -1.824 1.00 72.25 336 TYR A O 1
ATOM 2704 N N . GLU A 1 337 ? 18.856 -5.120 -1.079 1.00 56.72 337 GLU A N 1
ATOM 2705 C CA . GLU A 1 337 ? 19.188 -4.700 0.283 1.00 56.72 337 GLU A CA 1
ATOM 2706 C C . GLU A 1 337 ? 20.649 -4.254 0.318 1.00 56.72 337 GLU A C 1
ATOM 2708 O O . GLU A 1 337 ? 21.550 -5.033 0.033 1.00 56.72 337 GLU A O 1
ATOM 2713 N N . SER A 1 338 ? 20.911 -2.990 0.644 1.00 47.59 338 SER A N 1
ATOM 2714 C CA . SER A 1 338 ? 22.277 -2.585 0.966 1.00 47.59 338 SER A CA 1
ATOM 2715 C C . SER A 1 338 ? 22.685 -3.330 2.240 1.00 47.59 338 SER A C 1
ATOM 2717 O O . SER A 1 338 ? 22.041 -3.141 3.270 1.00 47.59 338 SER A O 1
ATOM 2719 N N . ASN A 1 339 ? 23.755 -4.129 2.197 1.00 39.09 339 ASN A N 1
ATOM 2720 C CA . ASN A 1 339 ? 24.312 -4.868 3.347 1.00 39.09 339 ASN A CA 1
ATOM 2721 C C . ASN A 1 339 ? 24.868 -3.971 4.484 1.00 39.09 339 ASN A C 1
ATOM 2723 O O . ASN A 1 339 ? 25.678 -4.413 5.289 1.00 39.09 339 ASN A O 1
ATOM 2727 N N . PHE A 1 340 ? 24.428 -2.717 4.587 1.00 36.66 340 PHE A N 1
ATOM 2728 C CA . PHE A 1 340 ? 24.739 -1.809 5.686 1.00 36.66 340 PHE A CA 1
ATOM 2729 C C . PHE A 1 340 ? 23.506 -1.651 6.578 1.00 36.66 340 PHE A C 1
ATOM 2731 O O . PHE A 1 340 ? 22.845 -0.612 6.588 1.00 36.66 340 PHE A O 1
ATOM 2738 N N . ARG A 1 341 ? 23.177 -2.711 7.323 1.00 31.81 341 ARG A N 1
ATOM 2739 C CA . ARG A 1 341 ? 22.508 -2.548 8.618 1.00 31.81 341 ARG A CA 1
ATOM 2740 C C . ARG A 1 341 ? 23.636 -2.348 9.635 1.00 31.81 341 ARG A C 1
ATOM 2742 O O . ARG A 1 341 ? 24.320 -3.315 9.951 1.00 31.81 341 ARG A O 1
ATOM 2749 N N . ASN A 1 342 ? 23.886 -1.094 10.022 1.00 28.36 342 ASN A N 1
ATOM 2750 C CA . ASN A 1 342 ? 24.722 -0.778 11.187 1.00 28.36 342 ASN A CA 1
ATOM 2751 C C . ASN A 1 342 ? 24.006 -1.187 12.470 1.00 28.36 342 ASN A C 1
ATOM 2753 O O . ASN A 1 342 ? 22.771 -0.969 12.525 1.00 28.36 342 ASN A O 1
#

Sequence (342 aa):
YLLPYVPHKHENKIEEPKVLERTVEESGIVEDHNEGPLRKKRERGMNKNRPRNPNPSGKNKICRKFLEYGTCQFGDNCNFSHDIQTVIDNRPPDLGETCINFQVFGRCPYGLACRFGKEHLTNDFKNITKETFSESYLDQVKNTLTKDLQVELRKRRFPFPRSDEYIRKMKDLQHQQRSLGEIGEYETSGVVTDEDIIKSRPGEKKKIDFSDKLYLAPLTTVGNLPFRRLCKGMGADVTCGEMAMCTNLLQGMQSEWALMKRHPSEDIFGVQLCGSFPDTMSKCAELLQSKTEIDFIDVNVGCPIDLVFNKGAGSALMERSRRFEEIVRGMKYVSYESNFRN

Secondary structure (DSSP, 8-state):
-PPPP-PPP-----PPPPP-------------------------SS-TTS--PPPPPGGGSB-HHHHHHS--TTGGG-SSB--HHHHHHTPPPPS-S--HHHHHHSS-TTGGG-SSGGGTB-TT-PBP--TT--GGGTT--B----HHHHHHHHTT----HHHHHHHHHHHHHHHTT--GGGTT-----SSS-TTSS----SS---PPP-TT--EE---TTT--HHHHHHHHHTT--EEE---EEHHHHHTT-HHHHGGG-B-TT-SEEEEEEE-S-HHHHHHHHHHHHHH---SEEEE------HHHHTTT-GGGGTT-HHHHHHHHHHHHHH-S--S---

Organism: Paramuricea clavata (NCBI:txid317549)

Radius of gyration: 27.84 Å; chains: 1; bounding box: 82×74×62 Å

InterPro domains:
  IPR000571 Zinc finger, CCCH-type [PS50103] (57-85)
  IPR000571 Zinc finger, CCCH-type [PS50103] (93-123)
  IPR000571 Zinc finger, CCCH-type [SM00356] (59-84)
  IPR000571 Zinc finger, CCCH-type [SM00356] (94-122)
  IPR013785 Aldolase-type TIM barrel [G3DSA:3.20.20.70] (209-338)
  IPR018517 tRNA-dihydrouridine synthase, conserved site [PS01136] (297-315)
  IPR035587 DUS-like, FMN-binding domain [PF01207] (216-332)
  IPR035587 DUS-like, FMN-binding domain [cd02801] (213-332)
  IPR036855 Zinc finger, CCCH-type superfamily [SSF90229] (55-84)

Foldseek 3Di:
DDDDDDDDDDDDDDDDDDDDDDDDDDDDDDDDDDDPDDPDDDDDDPCSVPDDDPDPFLQLAADPCCVVPVDDPCPPNDSHHNDPVSNVVSPDAAPDQDDPCCVVAQWDPCQLNHSNNNNAADPVSGGGGDPNHDPVVVVQKFLQDDPVNLVCLQVVNDDDVQLVVLVVVVVVCVVVVHDPVPLPDDDDDDDDPCPPPPDDDLFDAQDDDCPPFAEDDQDPPQLAAVNVVVVLVVRHQAHEFHEAELSCVSNSPNVRSSSLMDGPSHPAYEYEYKDQAQSSLLSSLLCCLVRGDHNYYHYACADPPPVRLVRCIHVSVVVVVVSVVSNVSSSVSNPGDRPPPD